Protein AF-A0A522E0V7-F1 (afdb_monomer_lite)

Foldseek 3Di:
DVVLVVCCVVVVDCVLSVVLVVLVVVLVVVLVVLVVVVVVVVVVLVVLVVVLVPPPDDPVVVSVVVNVVVVVVVVVCVVDPPPLQSLLVSLLSVLVSLLVSLLSLLCCLQPVDDPDDNVVSVVVSLVVLVVVLVV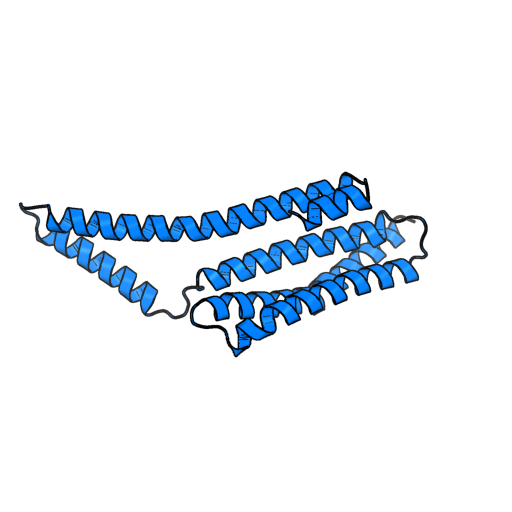LLVVLVCCCPVNDPRSNSSSVSNNVSSVCSSPPVNVVSNVVSVVVVVVVD

Secondary structure (DSSP, 8-state):
-HHHHHHHHHH--HHHHHHHHHHHHHHHHHHHHHHHHHHHHHHHHHHHHHHHHH--SS-HHHHHHHHHHHHHHHHHHHH-TTS--HHHHHHHHHHHHHHHHHHHHHHIIIII--SS-HHHHHHHHHHHHHHHHHHHHHHHHHHHHT--TTHHHHHHHHHHHHHHIIIIIHHHHHHHHHHHHHH--

pLDDT: mean 79.17, std 12.84, range [48.0, 95.19]

Radius of gyration: 23.47 Å; chains: 1; bounding box: 67×31×56 Å

Structure (mmCIF, N/CA/C/O backbone):
data_AF-A0A522E0V7-F1
#
_entry.id   AF-A0A522E0V7-F1
#
loop_
_atom_site.group_PDB
_atom_site.id
_atom_site.type_symbol
_atom_site.label_atom_id
_atom_site.label_alt_id
_atom_site.label_comp_id
_atom_site.label_asym_id
_atom_site.label_entity_id
_atom_site.label_seq_id
_atom_site.pdbx_PDB_ins_code
_atom_site.Cartn_x
_atom_site.Cartn_y
_atom_site.Cartn_z
_atom_site.occupancy
_atom_site.B_iso_or_equiv
_atom_site.auth_seq_id
_atom_site.auth_comp_id
_atom_site.auth_asym_id
_atom_site.auth_atom_id
_atom_site.pdbx_PDB_model_num
ATOM 1 N N . ILE A 1 1 ? 1.898 12.703 4.052 1.00 64.38 1 ILE A N 1
ATOM 2 C CA . ILE A 1 1 ? 2.369 13.863 4.856 1.00 64.38 1 ILE A CA 1
ATOM 3 C C . ILE A 1 1 ? 1.224 14.820 5.190 1.00 64.38 1 ILE A C 1
ATOM 5 O O . ILE A 1 1 ? 0.902 14.927 6.362 1.00 64.38 1 ILE A O 1
ATOM 9 N N . VAL A 1 2 ? 0.553 15.459 4.216 1.00 71.06 2 VAL A N 1
ATOM 10 C CA . VAL A 1 2 ? -0.579 16.376 4.508 1.00 71.06 2 VAL A CA 1
ATOM 11 C C . VAL A 1 2 ? -1.691 15.680 5.303 1.00 71.06 2 VAL A C 1
ATOM 13 O O . VAL A 1 2 ? -2.105 16.183 6.339 1.00 71.06 2 VAL A O 1
ATOM 16 N N . VAL A 1 3 ? -2.102 14.477 4.889 1.00 67.12 3 VAL A N 1
ATOM 17 C CA . VAL A 1 3 ? -3.116 13.676 5.604 1.00 67.12 3 VAL A CA 1
ATOM 18 C C . VAL A 1 3 ? -2.682 13.364 7.039 1.00 67.12 3 VAL A C 1
ATOM 20 O O . VAL A 1 3 ? -3.465 13.507 7.969 1.00 67.12 3 VAL A O 1
ATOM 23 N N . SER A 1 4 ? -1.414 13.008 7.231 1.00 65.12 4 SER A N 1
ATOM 24 C CA . SER A 1 4 ? -0.817 12.706 8.532 1.00 65.12 4 SER A CA 1
ATOM 25 C C . SER A 1 4 ? -0.859 13.921 9.475 1.00 65.12 4 SER A C 1
ATOM 27 O O . SER A 1 4 ? -1.193 13.788 10.648 1.00 65.12 4 SER A O 1
ATOM 29 N N . VAL A 1 5 ? -0.581 15.119 8.947 1.00 71.81 5 VAL A N 1
ATOM 30 C CA . VAL A 1 5 ? -0.659 16.393 9.684 1.00 71.81 5 VAL A CA 1
ATOM 31 C C . VAL A 1 5 ? -2.109 16.761 10.005 1.00 71.81 5 VAL A C 1
ATOM 33 O O . VAL A 1 5 ? -2.404 17.186 11.118 1.00 71.81 5 VAL A O 1
ATOM 36 N N . VAL A 1 6 ? -3.038 16.553 9.068 1.00 76.50 6 VAL A N 1
ATOM 37 C CA . VAL A 1 6 ? -4.472 16.785 9.303 1.00 76.50 6 VAL A CA 1
ATOM 38 C C . VAL A 1 6 ? -5.003 15.850 10.392 1.00 76.50 6 VAL A C 1
ATOM 40 O O . VAL A 1 6 ? -5.717 16.304 11.283 1.00 76.50 6 VAL A O 1
ATOM 43 N N . ILE A 1 7 ? -4.614 14.571 10.378 1.00 72.44 7 ILE A N 1
ATOM 44 C CA . ILE A 1 7 ? -4.966 13.600 11.425 1.00 72.44 7 ILE A CA 1
ATOM 45 C C . ILE A 1 7 ? -4.373 14.026 12.770 1.00 72.44 7 ILE A C 1
ATOM 47 O O . ILE A 1 7 ? -5.092 14.032 13.766 1.00 72.44 7 ILE A O 1
ATOM 51 N N . PHE A 1 8 ? -3.113 14.467 12.798 1.00 75.88 8 PHE A N 1
ATOM 52 C CA . PHE A 1 8 ? -2.474 14.957 14.019 1.00 75.88 8 PHE A CA 1
ATOM 53 C C . PHE A 1 8 ? -3.251 16.114 14.659 1.00 75.88 8 PHE A C 1
ATOM 55 O O . PHE A 1 8 ? -3.544 16.096 15.855 1.00 75.88 8 PHE A O 1
ATOM 62 N N . ILE A 1 9 ? -3.635 17.101 13.844 1.00 77.50 9 ILE A N 1
ATOM 63 C CA . ILE A 1 9 ? -4.400 18.270 14.292 1.00 77.50 9 ILE A CA 1
ATOM 64 C C . ILE A 1 9 ? -5.813 17.862 14.733 1.00 77.50 9 ILE A C 1
ATOM 66 O O . ILE A 1 9 ? -6.333 18.403 15.708 1.00 77.50 9 ILE A O 1
ATOM 70 N N . ARG A 1 10 ? -6.439 16.906 14.034 1.00 71.62 10 ARG A N 1
ATOM 71 C CA . ARG A 1 10 ? -7.833 16.507 14.264 1.00 71.62 10 ARG A CA 1
ATOM 72 C C . ARG A 1 10 ? -8.015 15.588 15.471 1.00 71.62 10 ARG A C 1
ATOM 74 O O . ARG A 1 10 ? -8.991 15.766 16.192 1.00 71.62 10 ARG A O 1
ATOM 81 N N . TYR A 1 11 ? -7.113 14.630 15.676 1.00 65.88 11 TYR A N 1
ATOM 82 C CA . TYR A 1 11 ? -7.251 13.590 16.699 1.00 65.88 11 TYR A CA 1
ATOM 83 C C . TYR A 1 11 ? -6.428 13.867 17.962 1.00 65.88 11 TYR A C 1
ATOM 85 O O . TYR A 1 11 ? -6.768 13.342 19.015 1.00 65.88 11 TYR A O 1
ATOM 93 N N . ARG A 1 12 ? -5.370 14.693 17.891 1.00 67.38 12 ARG A N 1
ATOM 94 C CA . ARG A 1 12 ? -4.456 15.045 19.008 1.00 67.38 12 ARG A CA 1
ATOM 95 C C . ARG A 1 12 ? -3.874 13.853 19.790 1.00 67.38 12 ARG A C 1
ATOM 97 O O . ARG A 1 12 ? -3.217 14.067 20.806 1.00 67.38 12 ARG A O 1
ATOM 104 N N . ASP A 1 13 ? -4.045 12.624 19.307 1.00 72.00 13 ASP A N 1
ATOM 105 C CA . ASP A 1 13 ? -3.461 11.426 19.896 1.00 72.00 13 ASP A CA 1
ATOM 106 C C . ASP A 1 13 ? -2.176 11.036 19.149 1.00 72.00 13 ASP A C 1
ATOM 108 O O . ASP A 1 13 ? -2.154 10.698 17.955 1.00 72.00 13 ASP A O 1
ATOM 112 N N . PHE A 1 14 ? -1.064 11.115 19.878 1.00 75.38 14 PHE A N 1
ATOM 113 C CA . PHE A 1 14 ? 0.271 10.816 19.373 1.00 75.38 14 PHE A CA 1
ATOM 114 C C . PHE A 1 14 ? 0.495 9.322 19.128 1.00 75.38 14 PHE A C 1
ATOM 116 O O . PHE A 1 14 ? 1.335 8.971 18.300 1.00 75.38 14 PHE A O 1
ATOM 123 N N . ARG A 1 15 ? -0.243 8.436 19.807 1.00 77.88 15 ARG A N 1
ATOM 124 C CA . ARG A 1 15 ? -0.020 6.984 19.738 1.00 77.88 15 ARG A CA 1
ATOM 125 C C . ARG A 1 15 ? -0.347 6.414 18.361 1.00 77.88 15 ARG A C 1
ATOM 127 O O . ARG A 1 15 ? 0.256 5.427 17.961 1.00 77.88 15 ARG A O 1
ATOM 134 N N . ILE A 1 16 ? -1.260 7.055 17.635 1.00 78.19 16 ILE A N 1
ATOM 135 C CA . ILE A 1 16 ? -1.728 6.623 16.309 1.00 78.19 16 ILE A CA 1
ATOM 136 C C . ILE A 1 16 ? -1.022 7.418 15.210 1.00 78.19 16 ILE A C 1
ATOM 138 O O . ILE A 1 16 ? -0.570 6.865 14.206 1.00 78.19 16 ILE A O 1
ATOM 142 N N . THR A 1 17 ? -0.866 8.725 15.426 1.00 79.62 17 THR A N 1
ATOM 143 C CA . THR A 1 17 ? -0.317 9.624 14.408 1.00 79.62 17 THR A CA 1
ATOM 144 C C . THR A 1 17 ? 1.174 9.379 14.155 1.00 79.62 17 THR A C 1
ATOM 146 O O . THR A 1 17 ? 1.619 9.435 13.008 1.00 79.62 17 THR A O 1
ATOM 149 N N . VAL A 1 18 ? 1.959 9.078 15.197 1.00 85.44 18 VAL A N 1
ATOM 150 C CA . VAL A 1 18 ? 3.409 8.851 15.056 1.00 85.44 18 VAL A CA 1
ATOM 151 C C . VAL A 1 18 ? 3.712 7.624 14.181 1.00 85.44 18 VAL A C 1
ATOM 153 O O . VAL A 1 18 ? 4.460 7.782 13.211 1.00 85.44 18 VAL A O 1
ATOM 156 N N . PRO A 1 19 ? 3.109 6.438 14.414 1.00 85.44 19 PRO A N 1
ATOM 157 C CA . PRO A 1 19 ? 3.250 5.298 13.506 1.00 85.44 19 PRO A CA 1
ATOM 158 C C . PRO A 1 19 ? 2.866 5.613 12.054 1.00 85.44 19 PRO A C 1
ATOM 160 O O . PRO A 1 19 ? 3.609 5.265 11.137 1.00 85.44 19 PRO A O 1
ATOM 163 N N . MET A 1 20 ? 1.751 6.319 11.824 1.00 85.50 20 MET A N 1
ATOM 164 C CA . MET A 1 20 ? 1.312 6.684 10.467 1.00 85.50 20 MET A CA 1
ATOM 165 C C . MET A 1 20 ? 2.291 7.624 9.753 1.00 85.50 20 MET A C 1
ATOM 167 O O . MET A 1 20 ? 2.532 7.483 8.550 1.00 85.50 20 MET A O 1
ATOM 171 N N . LEU A 1 21 ? 2.862 8.590 10.479 1.00 85.19 21 LEU A N 1
ATOM 172 C CA . LEU A 1 21 ? 3.875 9.504 9.951 1.00 85.19 21 LEU A CA 1
ATOM 173 C C . LEU A 1 21 ? 5.154 8.762 9.560 1.00 85.19 21 LEU A C 1
ATOM 175 O O . LEU A 1 21 ? 5.664 8.981 8.462 1.00 85.19 21 LEU A O 1
ATOM 179 N N . LEU A 1 22 ? 5.639 7.867 10.425 1.00 87.94 22 LEU A N 1
ATOM 180 C CA . LEU A 1 22 ? 6.833 7.065 10.157 1.00 87.94 22 LEU A CA 1
ATOM 181 C C . LEU A 1 22 ? 6.648 6.160 8.939 1.00 87.94 22 LEU A C 1
ATOM 183 O O . LEU A 1 22 ? 7.542 6.086 8.099 1.00 87.94 22 LEU A O 1
ATOM 187 N N . LEU A 1 23 ? 5.478 5.533 8.799 1.00 88.06 23 LEU A N 1
ATOM 188 C CA . LEU A 1 23 ? 5.148 4.736 7.618 1.00 88.06 23 LEU A CA 1
ATOM 189 C C . LEU A 1 23 ? 5.136 5.589 6.352 1.00 88.06 23 LEU A C 1
ATOM 191 O O . LEU A 1 23 ? 5.796 5.229 5.386 1.00 88.06 23 LEU A O 1
ATOM 195 N N . SER A 1 24 ? 4.470 6.748 6.384 1.00 85.19 24 SER A N 1
ATOM 196 C CA . SER A 1 24 ? 4.413 7.658 5.230 1.00 85.19 24 SER A CA 1
ATOM 197 C C . SER A 1 24 ? 5.807 8.135 4.805 1.00 85.19 24 SER A C 1
ATOM 199 O O . SER A 1 24 ? 6.083 8.297 3.620 1.00 85.19 24 SER A O 1
ATOM 201 N N . PHE A 1 25 ? 6.689 8.401 5.770 1.00 88.81 25 PHE A N 1
ATOM 202 C CA . PHE A 1 25 ? 8.059 8.827 5.499 1.00 88.81 25 PHE A CA 1
ATOM 203 C C . PHE A 1 25 ? 8.909 7.679 4.940 1.00 88.81 25 PHE A C 1
ATOM 205 O O . PHE A 1 25 ? 9.597 7.855 3.937 1.00 88.81 25 PHE A O 1
ATOM 212 N N . SER A 1 26 ? 8.808 6.491 5.541 1.00 88.81 26 SER A N 1
ATOM 213 C CA . SER A 1 26 ? 9.486 5.277 5.075 1.00 88.81 26 SER A CA 1
ATOM 214 C C . SER A 1 26 ? 9.054 4.886 3.661 1.00 88.81 26 SER A C 1
ATOM 216 O O . SER A 1 26 ? 9.886 4.567 2.822 1.00 88.81 26 SER A O 1
ATOM 218 N N . GLU A 1 27 ? 7.763 4.987 3.356 1.00 89.25 27 GLU A N 1
ATOM 219 C CA . GLU A 1 27 ? 7.197 4.685 2.042 1.00 89.25 27 GLU A CA 1
ATOM 220 C C . GLU A 1 27 ? 7.793 5.578 0.947 1.00 89.25 27 GLU A C 1
ATOM 222 O O . GLU A 1 27 ? 8.244 5.082 -0.086 1.00 89.25 27 GLU A O 1
ATOM 227 N N . ILE A 1 28 ? 7.897 6.886 1.207 1.00 88.00 28 ILE A N 1
ATOM 228 C CA . ILE A 1 28 ? 8.547 7.833 0.292 1.00 88.00 28 ILE A CA 1
ATOM 229 C C . ILE A 1 28 ? 10.027 7.478 0.108 1.00 88.00 28 ILE A C 1
ATOM 231 O O . ILE A 1 28 ? 10.512 7.453 -1.024 1.00 88.00 28 ILE A O 1
ATOM 235 N N . LEU A 1 29 ? 10.745 7.170 1.194 1.00 88.56 29 LEU A N 1
ATOM 236 C CA . LEU A 1 29 ? 12.153 6.774 1.124 1.00 88.56 29 LEU A CA 1
ATOM 237 C C . LEU A 1 29 ? 12.360 5.473 0.341 1.00 88.56 29 LEU A C 1
ATOM 239 O O . LEU A 1 29 ? 13.310 5.384 -0.432 1.00 88.56 29 LEU A O 1
ATOM 243 N N . LEU A 1 30 ? 11.480 4.486 0.500 1.00 86.81 30 LEU A N 1
ATOM 244 C CA . LEU A 1 30 ? 11.551 3.216 -0.222 1.00 86.81 30 LEU A CA 1
ATOM 245 C C . LEU A 1 30 ? 11.302 3.408 -1.721 1.00 86.81 30 LEU A C 1
ATOM 247 O O . LEU A 1 30 ? 12.054 2.873 -2.535 1.00 86.81 30 LEU A O 1
ATOM 251 N N . ILE A 1 31 ? 10.299 4.208 -2.095 1.00 85.25 31 ILE A N 1
ATOM 252 C CA . ILE A 1 31 ? 9.995 4.502 -3.503 1.00 85.25 31 ILE A CA 1
ATOM 253 C C . ILE A 1 31 ? 11.155 5.269 -4.153 1.00 85.25 31 ILE A C 1
ATOM 255 O O . ILE A 1 31 ? 11.619 4.892 -5.230 1.00 85.25 31 ILE A O 1
ATOM 259 N N . LEU A 1 32 ? 11.660 6.315 -3.491 1.00 82.94 32 LEU A N 1
ATOM 260 C CA . LEU A 1 32 ? 12.783 7.110 -3.995 1.00 82.94 32 LEU A CA 1
ATOM 261 C C . LEU A 1 32 ? 14.087 6.308 -4.039 1.00 82.94 32 LEU A C 1
ATOM 263 O O . LEU A 1 32 ? 14.819 6.394 -5.021 1.00 82.94 32 LEU A O 1
ATOM 267 N N . GLY A 1 33 ? 14.371 5.509 -3.011 1.00 78.94 33 GLY A N 1
ATOM 268 C CA . GLY A 1 33 ? 15.565 4.668 -2.945 1.00 78.94 33 GLY A CA 1
ATOM 269 C C . GLY A 1 33 ? 15.580 3.617 -4.052 1.00 78.94 33 GLY A C 1
ATOM 270 O O . GLY A 1 33 ? 16.598 3.428 -4.721 1.00 78.94 33 GLY A O 1
ATOM 271 N N . PHE A 1 34 ? 14.431 2.991 -4.313 1.00 76.94 34 PHE A N 1
ATOM 272 C CA . PHE A 1 34 ? 14.296 2.044 -5.412 1.00 76.94 34 PHE A CA 1
ATOM 273 C C . PHE A 1 34 ? 14.475 2.726 -6.779 1.00 76.94 34 PHE A C 1
ATOM 275 O O . PHE A 1 34 ? 15.244 2.236 -7.609 1.00 76.94 34 PHE A O 1
ATOM 282 N N . ALA A 1 35 ? 13.856 3.893 -6.990 1.00 73.62 35 ALA A N 1
ATOM 283 C CA . ALA A 1 35 ? 14.019 4.676 -8.217 1.00 73.62 35 ALA A CA 1
ATOM 284 C C . ALA A 1 35 ? 15.480 5.127 -8.439 1.00 73.62 35 ALA A C 1
ATOM 286 O O . ALA A 1 35 ? 15.996 5.039 -9.554 1.00 73.62 35 ALA A O 1
ATOM 287 N N . ALA A 1 36 ? 16.177 5.542 -7.377 1.00 72.44 36 ALA A N 1
ATOM 288 C CA . ALA A 1 36 ? 17.572 5.976 -7.437 1.00 72.44 36 ALA A CA 1
ATOM 289 C C . ALA A 1 36 ? 18.547 4.834 -7.781 1.00 72.44 36 ALA A C 1
ATOM 291 O O . ALA A 1 36 ? 19.516 5.054 -8.510 1.00 72.44 36 ALA A O 1
ATOM 292 N N . SER A 1 37 ? 18.285 3.605 -7.317 1.00 67.44 37 SER A N 1
ATOM 293 C CA . SER A 1 37 ? 19.136 2.440 -7.619 1.00 67.44 37 SER A CA 1
ATOM 294 C C . SER A 1 37 ? 19.259 2.152 -9.127 1.00 67.44 37 SER A C 1
ATOM 296 O O . SER A 1 37 ? 20.332 1.791 -9.611 1.00 67.44 37 SER A O 1
ATOM 298 N N . GLN A 1 38 ? 18.192 2.404 -9.891 1.00 61.47 38 GLN A N 1
ATOM 299 C CA . GLN A 1 38 ? 18.140 2.199 -11.343 1.00 61.47 38 GLN A CA 1
ATOM 300 C C . GLN A 1 38 ? 18.929 3.275 -12.107 1.00 61.47 38 GLN A C 1
ATOM 302 O O . GLN A 1 38 ? 19.627 2.967 -13.074 1.00 61.47 38 GLN A O 1
ATOM 307 N N . MET A 1 39 ? 18.898 4.526 -11.631 1.00 60.19 39 MET A N 1
ATOM 308 C CA . MET A 1 39 ? 19.751 5.601 -12.158 1.00 60.19 39 MET A CA 1
ATOM 309 C C . MET A 1 39 ? 21.238 5.308 -11.930 1.00 60.19 39 MET A C 1
ATOM 311 O O . MET A 1 39 ? 22.048 5.555 -12.823 1.00 60.19 39 MET A O 1
ATOM 315 N N . LEU A 1 40 ? 21.602 4.743 -10.773 1.00 57.03 40 LEU A N 1
ATOM 316 C CA . LEU A 1 40 ? 22.988 4.373 -10.478 1.00 57.03 40 LEU A CA 1
ATOM 317 C C . LEU A 1 40 ? 23.482 3.252 -11.410 1.00 57.03 40 LEU A C 1
ATOM 319 O O . LEU A 1 40 ? 24.578 3.347 -11.956 1.00 57.03 40 LEU A O 1
ATOM 323 N N . ALA A 1 41 ? 22.654 2.229 -11.648 1.00 57.47 41 ALA A N 1
ATOM 324 C CA . ALA A 1 41 ? 22.957 1.151 -12.590 1.00 57.47 41 ALA A CA 1
ATOM 325 C C . ALA A 1 41 ? 23.130 1.672 -14.030 1.00 57.47 41 ALA A C 1
ATOM 327 O O . ALA A 1 41 ? 24.088 1.300 -14.707 1.00 57.47 41 ALA A O 1
ATOM 328 N N . GLY A 1 42 ? 22.266 2.592 -14.474 1.00 61.12 42 GLY A N 1
ATOM 329 C CA . GLY A 1 42 ? 22.397 3.255 -15.776 1.00 61.12 42 GLY A CA 1
ATOM 330 C C . GLY A 1 42 ? 23.690 4.068 -15.910 1.00 61.12 42 GLY A C 1
ATOM 331 O O . GLY A 1 42 ? 24.368 3.988 -16.932 1.00 61.12 42 GLY A O 1
ATOM 332 N N . LEU A 1 43 ? 24.086 4.794 -14.861 1.00 59.88 43 LEU A N 1
ATOM 333 C CA . LEU A 1 43 ? 25.316 5.591 -14.846 1.00 59.88 43 LEU A CA 1
ATOM 334 C C . LEU A 1 43 ? 26.583 4.719 -14.826 1.00 59.88 43 LEU A C 1
ATOM 336 O O . LEU A 1 43 ? 27.569 5.062 -15.474 1.00 59.88 43 LEU A O 1
ATOM 340 N N . ILE A 1 44 ? 26.540 3.564 -14.153 1.00 63.53 44 ILE A N 1
ATOM 341 C CA . ILE A 1 44 ? 27.614 2.557 -14.181 1.00 63.53 44 ILE A CA 1
ATOM 342 C C . ILE A 1 44 ? 27.758 1.955 -15.584 1.00 63.53 44 ILE A C 1
ATOM 344 O O . ILE A 1 44 ? 28.881 1.791 -16.054 1.00 63.53 44 ILE A O 1
ATOM 348 N N . ILE A 1 45 ? 26.652 1.674 -16.283 1.00 63.88 45 ILE A N 1
ATOM 349 C CA . ILE A 1 45 ? 26.676 1.169 -17.666 1.00 63.88 45 ILE A CA 1
ATOM 350 C C . ILE A 1 45 ? 27.274 2.219 -18.612 1.00 63.88 45 ILE A C 1
ATOM 352 O O . ILE A 1 45 ? 28.177 1.905 -19.384 1.00 63.88 45 ILE A O 1
ATOM 356 N N . VAL A 1 46 ? 26.837 3.478 -18.521 1.00 65.19 46 VAL A N 1
ATOM 357 C CA . VAL A 1 46 ? 27.371 4.574 -19.351 1.00 65.19 46 VAL A CA 1
ATOM 358 C C . VAL A 1 46 ? 28.849 4.837 -19.040 1.00 65.19 46 VAL A C 1
ATOM 360 O O . VAL A 1 46 ? 29.654 4.985 -19.960 1.00 65.19 46 VAL A O 1
ATOM 363 N N . GLY A 1 47 ? 29.229 4.834 -17.760 1.00 63.34 47 GLY A N 1
ATOM 364 C CA . GLY A 1 47 ? 30.617 4.974 -17.321 1.00 63.34 47 GLY A CA 1
ATOM 365 C C . GLY A 1 47 ? 31.506 3.827 -17.808 1.00 63.34 47 GLY A C 1
ATOM 366 O O . GLY A 1 47 ? 32.604 4.074 -18.298 1.00 63.34 47 GLY A O 1
ATOM 367 N N . ALA A 1 48 ? 31.022 2.583 -17.761 1.00 59.94 48 ALA A N 1
ATOM 368 C CA . ALA A 1 48 ? 31.739 1.414 -18.270 1.00 59.94 48 ALA A CA 1
ATOM 369 C C . ALA A 1 48 ? 31.914 1.453 -19.797 1.00 59.94 48 ALA A C 1
ATOM 371 O O . ALA A 1 48 ? 32.992 1.128 -20.295 1.00 59.94 48 ALA A O 1
ATOM 372 N N . VAL A 1 49 ? 30.901 1.916 -20.540 1.00 65.00 49 VAL A N 1
ATOM 373 C CA . VAL A 1 49 ? 30.990 2.130 -21.995 1.00 65.00 49 VAL A CA 1
ATOM 374 C C . VAL A 1 49 ? 32.012 3.220 -22.324 1.00 65.00 49 VAL A C 1
ATOM 376 O O . VAL A 1 49 ? 32.842 3.033 -23.210 1.00 65.00 49 VAL A O 1
ATOM 379 N N . PHE A 1 50 ? 32.022 4.328 -21.578 1.00 61.31 50 PHE A N 1
ATOM 380 C CA . PHE A 1 50 ? 32.998 5.405 -21.764 1.00 61.31 50 PHE A CA 1
ATOM 381 C C . PHE A 1 50 ? 34.437 4.939 -21.482 1.00 61.31 50 PHE A C 1
ATOM 383 O O . PHE A 1 50 ? 35.345 5.216 -22.265 1.00 61.31 50 PHE A O 1
ATOM 390 N N . VAL A 1 51 ? 34.640 4.157 -20.415 1.00 63.94 51 VAL A N 1
ATOM 391 C CA . VAL A 1 51 ? 35.939 3.547 -20.074 1.00 63.94 51 VAL A CA 1
ATOM 392 C C . VAL A 1 51 ? 36.383 2.532 -21.137 1.00 63.94 51 VAL A C 1
ATOM 394 O O . VAL A 1 51 ? 37.559 2.508 -21.504 1.00 63.94 51 VAL A O 1
ATOM 397 N N . GLY A 1 52 ? 35.454 1.739 -21.682 1.00 59.84 52 GLY A N 1
ATOM 398 C CA . GLY A 1 52 ? 35.720 0.791 -22.768 1.00 59.84 52 GLY A CA 1
ATOM 399 C C . GLY A 1 52 ? 36.144 1.464 -24.077 1.00 59.84 52 GLY A C 1
ATOM 400 O O . GLY A 1 52 ? 37.033 0.962 -24.760 1.00 59.84 52 GLY A O 1
ATOM 401 N N . VAL A 1 53 ? 35.570 2.629 -24.396 1.00 63.31 53 VAL A N 1
ATOM 402 C CA . VAL A 1 53 ? 35.931 3.431 -25.580 1.00 63.31 53 VAL A CA 1
ATOM 403 C C . VAL A 1 53 ? 37.261 4.173 -25.386 1.00 63.31 53 VAL A C 1
ATOM 405 O O . VAL A 1 53 ? 38.002 4.372 -26.349 1.00 63.31 53 VAL A O 1
ATOM 408 N N . TYR A 1 54 ? 37.587 4.576 -24.153 1.00 61.81 54 TYR A N 1
ATOM 409 C CA . TYR A 1 54 ? 38.789 5.363 -23.856 1.00 61.81 54 TYR A CA 1
ATOM 410 C C . TYR A 1 54 ? 40.068 4.521 -23.705 1.00 61.81 54 TYR A C 1
ATOM 412 O O . TYR A 1 54 ? 41.177 5.035 -23.876 1.00 61.81 54 TYR A O 1
ATOM 420 N N . SER A 1 55 ? 39.952 3.224 -23.407 1.00 58.59 55 SER A N 1
ATOM 421 C CA . SER A 1 55 ? 41.116 2.341 -23.287 1.00 58.59 55 SER A CA 1
ATOM 422 C C . SER A 1 55 ? 41.737 2.042 -24.658 1.00 58.59 55 SER A C 1
ATOM 424 O O . SER A 1 55 ? 41.291 1.170 -25.401 1.00 58.59 55 SER A O 1
ATOM 426 N N . LYS A 1 56 ? 42.796 2.781 -25.005 1.00 61.09 56 LYS A N 1
ATOM 427 C CA . LYS A 1 56 ? 43.510 2.679 -26.289 1.00 61.09 56 LYS A CA 1
ATOM 428 C C . LYS A 1 56 ? 44.630 1.625 -26.340 1.00 61.09 56 LYS A C 1
ATOM 430 O O . LYS A 1 56 ? 45.377 1.628 -27.314 1.00 61.09 56 LYS A O 1
ATOM 435 N N . ASN A 1 57 ? 44.794 0.737 -25.351 1.00 55.66 57 ASN A N 1
ATOM 436 C CA . ASN A 1 57 ? 45.801 -0.328 -25.457 1.00 55.66 57 ASN A CA 1
ATOM 437 C C . ASN A 1 57 ? 45.437 -1.626 -24.707 1.00 55.66 57 ASN A C 1
ATOM 439 O O . ASN A 1 57 ? 44.822 -1.609 -23.648 1.00 55.66 57 ASN A O 1
ATOM 443 N N . ILE A 1 58 ? 45.824 -2.736 -25.338 1.00 55.16 58 ILE A N 1
ATOM 444 C CA . ILE A 1 58 ? 45.482 -4.159 -25.149 1.00 55.16 58 ILE A CA 1
ATOM 445 C C . ILE A 1 58 ? 45.450 -4.601 -23.672 1.00 55.16 58 ILE A C 1
ATOM 447 O O . ILE A 1 58 ? 46.378 -4.340 -22.923 1.00 55.16 58 ILE A O 1
ATOM 451 N N . HIS A 1 59 ? 44.423 -5.307 -23.192 1.00 53.75 59 HIS A N 1
ATOM 452 C CA . HIS A 1 59 ? 43.702 -6.393 -23.861 1.00 53.75 59 HIS A CA 1
ATOM 453 C C . HIS A 1 59 ? 42.334 -5.978 -24.413 1.00 53.75 59 HIS A C 1
ATOM 455 O O . HIS A 1 59 ? 41.326 -6.036 -23.713 1.00 53.75 59 HIS A O 1
ATOM 461 N N . GLY A 1 60 ? 42.285 -5.634 -25.706 1.00 58.94 60 GLY A N 1
ATOM 462 C CA . GLY A 1 60 ? 41.049 -5.252 -26.399 1.00 58.94 60 GLY A CA 1
ATOM 463 C C . GLY A 1 60 ? 39.946 -6.306 -26.276 1.00 58.94 60 GLY A C 1
ATOM 464 O O . GLY A 1 60 ? 38.782 -5.958 -26.148 1.00 58.94 60 GLY A O 1
ATOM 465 N N . ILE A 1 61 ? 40.307 -7.589 -26.182 1.00 59.72 61 ILE A N 1
ATOM 466 C CA . ILE A 1 61 ? 39.358 -8.673 -25.900 1.00 59.72 61 ILE A CA 1
ATOM 467 C C . ILE A 1 61 ? 38.654 -8.501 -24.553 1.00 59.72 61 ILE A C 1
ATOM 469 O O . ILE A 1 61 ? 37.460 -8.733 -24.488 1.00 59.72 61 ILE A O 1
ATOM 473 N N . VAL A 1 62 ? 39.331 -8.058 -23.492 1.00 65.94 62 VAL A N 1
ATOM 474 C CA . VAL A 1 62 ? 38.717 -7.941 -22.157 1.00 65.94 62 VAL A CA 1
ATOM 475 C C . VAL A 1 62 ? 37.706 -6.790 -22.114 1.00 65.94 62 VAL A C 1
ATOM 477 O O . VAL A 1 62 ? 36.635 -6.949 -21.535 1.00 65.94 62 VAL A O 1
ATOM 480 N N . GLY A 1 63 ? 38.003 -5.669 -22.782 1.00 65.75 63 GLY A N 1
ATOM 481 C CA . GLY A 1 63 ? 37.068 -4.545 -22.927 1.00 65.75 63 GLY A CA 1
ATOM 482 C C . GLY A 1 63 ? 35.861 -4.879 -23.811 1.00 65.75 63 GLY A C 1
ATOM 483 O O . GLY A 1 63 ? 34.729 -4.567 -23.459 1.00 65.75 63 GLY A O 1
ATOM 484 N N . TRP A 1 64 ? 36.070 -5.585 -24.926 1.00 66.94 64 TRP A N 1
ATOM 485 C CA . TRP A 1 64 ? 34.959 -6.061 -25.756 1.00 66.94 64 TRP A CA 1
ATOM 486 C C . TRP A 1 64 ? 34.133 -7.139 -25.048 1.00 66.94 64 TRP A C 1
ATOM 488 O O . TRP A 1 64 ? 32.910 -7.112 -25.128 1.00 66.94 64 TRP A O 1
ATOM 498 N N . VAL A 1 65 ? 34.770 -8.045 -24.300 1.00 70.62 65 VAL A N 1
ATOM 499 C CA . VAL A 1 65 ? 34.086 -9.076 -23.509 1.00 70.62 65 VAL A CA 1
ATOM 500 C C . VAL A 1 65 ? 33.242 -8.441 -22.412 1.00 70.62 65 VAL A C 1
ATOM 502 O O . VAL A 1 65 ? 32.103 -8.858 -22.258 1.00 70.62 65 VAL A O 1
ATOM 505 N N . SER A 1 66 ? 33.723 -7.422 -21.692 1.00 64.44 66 SER A N 1
ATOM 506 C CA . SER A 1 66 ? 32.916 -6.760 -20.656 1.00 64.44 66 SER A CA 1
ATOM 507 C C . SER A 1 66 ? 31.708 -6.021 -21.241 1.00 64.44 66 SER A C 1
ATOM 509 O O . SER A 1 66 ? 30.609 -6.148 -20.703 1.00 64.44 66 SER A O 1
ATOM 511 N N . VAL A 1 67 ? 31.873 -5.333 -22.378 1.00 68.75 67 VAL A N 1
ATOM 512 C CA . VAL A 1 67 ? 30.774 -4.663 -23.098 1.00 68.75 67 VAL A CA 1
ATOM 513 C C . VAL A 1 67 ? 29.764 -5.677 -23.641 1.00 68.75 67 VAL A C 1
ATOM 515 O O . VAL A 1 67 ? 28.563 -5.465 -23.506 1.00 68.75 67 VAL A O 1
ATOM 518 N N . VAL A 1 68 ? 30.220 -6.805 -24.193 1.00 71.31 68 VAL A N 1
ATOM 519 C CA . VAL A 1 68 ? 29.348 -7.884 -24.689 1.00 71.31 68 VAL A CA 1
ATOM 520 C C . VAL A 1 68 ? 28.629 -8.592 -23.541 1.00 71.31 68 VAL A C 1
ATOM 522 O O . VAL A 1 68 ? 27.433 -8.845 -23.649 1.00 71.31 68 VAL A O 1
ATOM 525 N N . LEU A 1 69 ? 29.305 -8.866 -22.420 1.00 68.31 69 LEU A N 1
ATOM 526 C CA . LEU A 1 69 ? 28.683 -9.469 -21.239 1.00 68.31 69 LEU A CA 1
ATOM 527 C C . LEU A 1 69 ? 27.616 -8.535 -20.647 1.00 68.31 69 LEU A C 1
ATOM 529 O O . LEU A 1 69 ? 26.521 -8.985 -20.325 1.00 68.31 69 LEU A O 1
ATOM 533 N N . MET A 1 70 ? 27.895 -7.227 -20.562 1.00 67.25 70 MET A N 1
ATOM 534 C CA . MET A 1 70 ? 26.918 -6.219 -20.132 1.00 67.25 70 MET A CA 1
ATOM 535 C C . MET A 1 70 ? 25.762 -6.067 -21.123 1.00 67.25 70 MET A C 1
ATOM 537 O O . MET A 1 70 ? 24.620 -5.956 -20.689 1.00 67.25 70 MET A O 1
ATOM 541 N N . ALA A 1 71 ? 26.022 -6.107 -22.432 1.00 68.31 71 ALA A N 1
ATOM 542 C CA . ALA A 1 71 ? 24.985 -6.072 -23.460 1.00 68.31 71 ALA A CA 1
ATOM 543 C C . ALA A 1 71 ? 24.104 -7.332 -23.437 1.00 68.31 71 ALA A C 1
ATOM 545 O O . ALA A 1 71 ? 22.903 -7.231 -23.664 1.00 68.31 71 ALA A O 1
ATOM 546 N N . LEU A 1 72 ? 24.663 -8.502 -23.106 1.00 68.88 72 LEU A N 1
ATOM 547 C CA . LEU A 1 72 ? 23.909 -9.742 -22.899 1.00 68.88 72 LEU A CA 1
ATOM 548 C C . LEU A 1 72 ? 23.079 -9.704 -21.614 1.00 68.88 72 LEU A C 1
ATOM 550 O O . LEU A 1 72 ? 21.932 -10.137 -21.635 1.00 68.88 72 LEU A O 1
ATOM 554 N N . ILE A 1 73 ? 23.609 -9.153 -20.516 1.00 65.69 73 ILE A N 1
ATOM 555 C CA . ILE A 1 73 ? 22.847 -8.957 -19.273 1.00 65.69 73 ILE A CA 1
ATOM 556 C C . ILE A 1 73 ? 21.718 -7.947 -19.505 1.00 65.69 73 ILE A C 1
ATOM 558 O O . ILE A 1 73 ? 20.578 -8.229 -19.157 1.00 65.69 73 ILE A O 1
ATOM 562 N N . ALA A 1 74 ? 21.993 -6.812 -20.154 1.00 62.19 74 ALA A N 1
ATOM 563 C CA . ALA A 1 74 ? 20.975 -5.831 -20.526 1.00 62.19 74 ALA A CA 1
ATOM 564 C C . ALA A 1 74 ? 19.946 -6.430 -21.496 1.00 62.19 74 ALA A C 1
ATOM 566 O O . ALA A 1 74 ? 18.750 -6.255 -21.302 1.00 62.19 74 ALA A O 1
ATOM 567 N N . GLY A 1 75 ? 20.391 -7.200 -22.491 1.00 64.81 75 GLY A N 1
ATOM 568 C CA . GLY A 1 75 ? 19.528 -7.921 -23.422 1.00 64.81 75 GLY A CA 1
ATOM 569 C C . GLY A 1 75 ? 18.644 -8.957 -22.727 1.00 64.81 75 GLY A C 1
ATOM 570 O O . GLY A 1 75 ? 17.464 -9.037 -23.034 1.00 64.81 75 GLY A O 1
ATOM 571 N N . PHE A 1 76 ? 19.166 -9.696 -21.747 1.00 62.59 76 PHE A N 1
ATOM 572 C CA . PHE A 1 76 ? 18.405 -10.657 -20.943 1.00 62.59 76 PHE A CA 1
ATOM 573 C C . PHE A 1 76 ? 17.403 -9.972 -20.002 1.00 62.59 76 PHE A C 1
ATOM 575 O O . PHE A 1 76 ? 16.277 -10.441 -19.849 1.00 62.59 76 PHE A O 1
ATOM 582 N N . VAL A 1 77 ? 17.791 -8.841 -19.405 1.00 58.84 77 VAL A N 1
ATOM 583 C CA . VAL A 1 77 ? 16.919 -7.999 -18.571 1.00 58.84 77 VAL A CA 1
ATOM 584 C C . VAL A 1 77 ? 15.790 -7.393 -19.410 1.00 58.84 77 VAL A C 1
ATOM 586 O O . VAL A 1 77 ? 14.651 -7.390 -18.969 1.00 58.84 77 VAL A O 1
ATOM 589 N N . VAL A 1 78 ? 16.070 -6.945 -20.636 1.00 55.12 78 VAL A N 1
ATOM 590 C CA . VAL A 1 78 ? 15.068 -6.370 -21.551 1.00 55.12 78 VAL A CA 1
ATOM 591 C C . VAL A 1 78 ? 14.184 -7.446 -22.199 1.00 55.12 78 VAL A C 1
ATOM 593 O O . VAL A 1 78 ? 13.002 -7.208 -22.430 1.00 55.12 78 VAL A O 1
ATOM 596 N N . ALA A 1 79 ? 14.725 -8.633 -22.491 1.00 54.47 79 ALA A N 1
ATOM 597 C CA . ALA A 1 79 ? 13.992 -9.720 -23.145 1.00 54.47 79 ALA A CA 1
ATOM 598 C C . ALA A 1 79 ? 13.061 -10.493 -22.198 1.00 54.47 79 ALA A C 1
ATOM 600 O O . ALA A 1 79 ? 12.142 -11.162 -22.672 1.00 54.47 79 ALA A O 1
ATOM 601 N N . ASN A 1 80 ? 13.269 -10.408 -20.879 1.00 49.41 80 ASN A N 1
ATOM 602 C CA . ASN A 1 80 ? 12.354 -10.986 -19.901 1.00 49.41 80 ASN A CA 1
ATOM 603 C C . ASN A 1 80 ? 11.279 -9.962 -19.496 1.00 49.41 80 ASN A C 1
ATOM 605 O O . ASN A 1 80 ? 11.573 -9.046 -18.733 1.00 49.41 80 ASN A O 1
ATOM 609 N N . PRO A 1 81 ? 9.998 -10.155 -19.867 1.00 51.56 81 PRO A N 1
ATOM 610 C CA . PRO A 1 81 ? 8.897 -9.281 -19.438 1.00 51.56 81 PRO A CA 1
ATOM 611 C C . PRO A 1 81 ? 8.603 -9.347 -17.924 1.00 51.56 81 PRO A C 1
ATOM 613 O O . PRO A 1 81 ? 7.691 -8.686 -17.437 1.00 51.56 81 PRO A O 1
ATOM 616 N N . TRP A 1 82 ? 9.363 -10.155 -17.175 1.00 48.00 82 TRP A N 1
ATOM 617 C CA . TRP A 1 82 ? 9.272 -10.321 -15.723 1.00 48.00 82 TRP A CA 1
ATOM 618 C C . TRP A 1 82 ? 10.162 -9.346 -14.944 1.00 48.00 82 TRP A C 1
ATOM 620 O O . TRP A 1 82 ? 10.307 -9.487 -13.729 1.00 48.00 82 TRP A O 1
ATOM 630 N N . THR A 1 83 ? 10.760 -8.344 -15.593 1.00 54.03 83 THR A N 1
ATOM 631 C CA . THR A 1 83 ? 11.240 -7.179 -14.851 1.00 54.03 83 THR A CA 1
ATOM 632 C C . THR A 1 83 ? 10.012 -6.454 -14.335 1.00 54.03 83 THR A C 1
ATOM 634 O O . THR A 1 83 ? 9.317 -5.781 -15.091 1.00 54.03 83 THR A O 1
ATOM 637 N N . LEU A 1 84 ? 9.707 -6.637 -13.053 1.00 55.34 84 LEU A N 1
ATOM 638 C CA . LEU A 1 84 ? 8.782 -5.772 -12.339 1.00 55.34 84 LEU A CA 1
ATOM 639 C C . LEU A 1 84 ? 9.150 -4.319 -12.671 1.00 55.34 84 LEU A C 1
ATOM 641 O O . LEU A 1 84 ? 10.193 -3.819 -12.245 1.00 55.34 84 LEU A O 1
ATOM 645 N N . ASP A 1 85 ? 8.314 -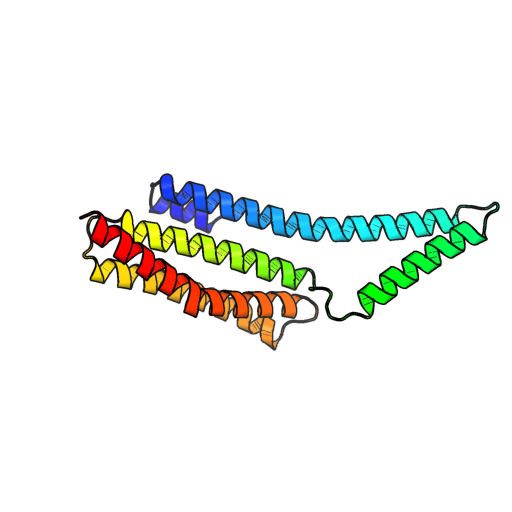3.693 -13.498 1.00 76.25 85 ASP A N 1
ATOM 646 C CA . ASP A 1 85 ? 8.495 -2.328 -13.970 1.00 76.25 85 ASP A CA 1
ATOM 647 C C . ASP A 1 85 ? 8.661 -1.431 -12.733 1.00 76.25 85 ASP A C 1
ATOM 649 O O . ASP A 1 85 ? 7.946 -1.616 -11.745 1.00 76.25 85 ASP A O 1
ATOM 653 N N . ILE A 1 86 ? 9.601 -0.482 -12.728 1.00 79.06 86 ILE A N 1
ATOM 654 C CA . ILE A 1 86 ? 9.871 0.361 -11.540 1.00 79.06 86 ILE A CA 1
ATOM 655 C C . ILE A 1 86 ? 8.572 0.947 -10.955 1.00 79.06 86 ILE A C 1
ATOM 657 O O . ILE A 1 86 ? 8.386 0.896 -9.732 1.00 79.06 86 ILE A O 1
ATOM 661 N N . PRO A 1 87 ? 7.621 1.428 -11.783 1.00 84.12 87 PRO A N 1
ATOM 662 C CA . PRO A 1 87 ? 6.347 1.899 -11.262 1.00 84.12 87 PRO A CA 1
ATOM 663 C C . PRO A 1 87 ? 5.503 0.772 -10.652 1.00 84.12 87 PRO A C 1
ATOM 665 O O . PRO A 1 87 ? 4.844 0.989 -9.646 1.00 84.12 87 PRO A O 1
ATOM 668 N N . ALA A 1 88 ? 5.542 -0.453 -11.172 1.00 86.25 88 ALA A N 1
ATOM 669 C CA . ALA A 1 88 ? 4.843 -1.586 -10.566 1.00 86.25 88 ALA A CA 1
ATOM 670 C C . ALA A 1 88 ? 5.331 -1.865 -9.129 1.00 86.25 88 ALA A C 1
ATOM 672 O O . ALA A 1 88 ? 4.502 -2.097 -8.245 1.00 86.25 88 ALA A O 1
ATOM 673 N N . ILE A 1 89 ? 6.643 -1.761 -8.873 1.00 87.19 89 ILE A N 1
ATOM 674 C CA . ILE A 1 89 ? 7.242 -1.910 -7.530 1.00 87.19 89 ILE A CA 1
ATOM 675 C C . ILE A 1 89 ? 6.830 -0.765 -6.611 1.00 87.19 89 ILE A C 1
ATOM 677 O O . ILE A 1 89 ? 6.450 -1.009 -5.467 1.00 87.19 89 ILE A O 1
ATOM 681 N N . ALA A 1 90 ? 6.832 0.471 -7.112 1.00 88.69 90 ALA A N 1
ATOM 682 C CA . ALA A 1 90 ? 6.310 1.604 -6.354 1.00 88.69 90 ALA A CA 1
ATOM 683 C C . ALA A 1 90 ? 4.835 1.391 -5.960 1.00 88.69 90 ALA A C 1
ATOM 685 O O . ALA A 1 90 ? 4.443 1.731 -4.846 1.00 88.69 90 ALA A O 1
ATOM 686 N N . GLY A 1 91 ? 4.036 0.762 -6.830 1.00 90.75 91 GLY A N 1
ATOM 687 C CA . GLY A 1 91 ? 2.643 0.409 -6.547 1.00 90.75 91 GLY A CA 1
ATOM 688 C C . GLY A 1 91 ? 2.512 -0.674 -5.476 1.00 90.75 91 GLY A C 1
ATOM 689 O O . GLY A 1 91 ? 1.664 -0.575 -4.594 1.00 90.75 91 GLY A O 1
ATOM 690 N N . LEU A 1 92 ? 3.402 -1.671 -5.472 1.00 91.00 92 LEU A N 1
ATOM 691 C CA . LEU A 1 92 ? 3.460 -2.674 -4.403 1.00 91.00 92 LEU A CA 1
ATOM 692 C C . LEU A 1 92 ? 3.829 -2.047 -3.054 1.00 91.00 92 LEU A C 1
ATOM 694 O O . LEU A 1 92 ? 3.188 -2.343 -2.048 1.00 91.00 92 LEU A O 1
ATOM 698 N N .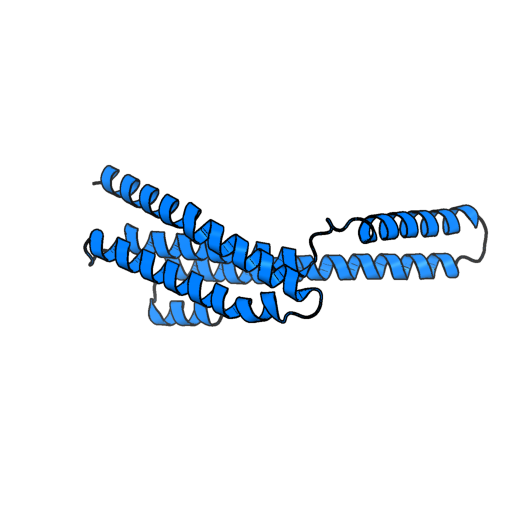 ILE A 1 93 ? 4.820 -1.153 -3.029 1.00 91.50 93 ILE A N 1
ATOM 699 C CA . ILE A 1 93 ? 5.200 -0.419 -1.815 1.00 91.50 93 ILE A CA 1
ATOM 700 C C . ILE A 1 93 ? 4.012 0.418 -1.314 1.00 91.50 93 ILE A C 1
ATOM 702 O O . ILE A 1 93 ? 3.694 0.353 -0.127 1.00 91.50 93 ILE A O 1
ATOM 706 N N . ALA A 1 94 ? 3.296 1.093 -2.222 1.00 91.44 94 ALA A N 1
ATOM 707 C CA . ALA A 1 94 ? 2.081 1.846 -1.903 1.00 91.44 94 ALA A CA 1
ATOM 708 C C . ALA A 1 94 ? 0.971 0.967 -1.287 1.00 91.44 94 ALA A C 1
ATOM 710 O O . ALA A 1 94 ? 0.281 1.341 -0.332 1.00 91.44 94 ALA A O 1
ATOM 711 N N . VAL A 1 95 ? 0.789 -0.248 -1.805 1.00 93.31 95 VAL A N 1
ATOM 712 C CA . VAL A 1 95 ? -0.165 -1.223 -1.251 1.00 93.31 95 VAL A CA 1
ATOM 713 C C . VAL A 1 95 ? 0.244 -1.657 0.153 1.00 93.31 95 VAL A C 1
ATOM 715 O O . VAL A 1 95 ? -0.611 -1.774 1.035 1.00 93.31 95 VAL A O 1
ATOM 718 N N . LEU A 1 96 ? 1.534 -1.903 0.382 1.00 92.62 96 LEU A N 1
ATOM 719 C CA . LEU A 1 96 ? 2.036 -2.300 1.695 1.00 92.62 96 LEU A CA 1
ATOM 720 C C . LEU A 1 96 ? 1.819 -1.184 2.722 1.00 92.62 96 LEU A C 1
ATOM 722 O O . LEU A 1 96 ? 1.261 -1.447 3.790 1.00 92.62 96 LEU A O 1
ATOM 726 N N . GLY A 1 97 ? 2.162 0.059 2.377 1.00 90.75 97 GLY A N 1
ATOM 727 C CA . GLY A 1 97 ? 1.952 1.217 3.245 1.00 90.75 97 GLY A CA 1
ATOM 728 C C . GLY A 1 97 ? 0.477 1.433 3.582 1.00 90.75 97 GLY A C 1
ATOM 729 O O . GLY A 1 97 ? 0.108 1.513 4.757 1.00 90.75 97 GLY A O 1
ATOM 730 N N . THR A 1 98 ? -0.404 1.423 2.575 1.00 91.06 98 THR A N 1
ATOM 731 C CA . THR A 1 98 ? -1.856 1.564 2.794 1.00 91.06 98 THR A CA 1
ATOM 732 C C . THR A 1 98 ? -2.456 0.414 3.605 1.00 91.06 98 THR A C 1
ATOM 734 O O . THR A 1 98 ? -3.362 0.641 4.408 1.00 91.06 98 THR A O 1
ATOM 737 N N . SER A 1 99 ? -1.952 -0.812 3.454 1.00 91.69 99 SER A N 1
ATOM 738 C CA . SER A 1 99 ? -2.423 -1.972 4.220 1.00 91.69 99 SER A CA 1
ATOM 739 C C . SER A 1 99 ? -2.097 -1.844 5.705 1.00 91.69 99 SER A C 1
ATOM 741 O O . SER A 1 99 ? -2.996 -1.991 6.535 1.00 91.69 99 SER A O 1
ATOM 743 N N . VAL A 1 100 ? -0.852 -1.494 6.043 1.00 91.75 100 VAL A N 1
ATOM 744 C CA . VAL A 1 100 ? -0.450 -1.276 7.440 1.00 91.75 100 VAL A CA 1
ATOM 745 C C . VAL A 1 100 ? -1.171 -0.061 8.028 1.00 91.75 100 VAL A C 1
ATOM 747 O O . VAL A 1 100 ? -1.674 -0.133 9.147 1.00 91.75 100 VAL A O 1
ATOM 750 N N . ASN A 1 101 ? -1.312 1.027 7.263 1.00 89.62 101 ASN A N 1
ATOM 751 C CA . ASN A 1 101 ? -2.047 2.214 7.705 1.00 89.62 101 ASN A CA 1
ATOM 752 C C . ASN A 1 101 ? -3.490 1.875 8.106 1.00 89.62 101 ASN A C 1
ATOM 754 O O . ASN A 1 101 ? -3.963 2.285 9.164 1.00 89.62 101 ASN A O 1
ATOM 758 N N . GLN A 1 102 ? -4.186 1.077 7.297 1.00 91.12 102 GLN A N 1
ATOM 759 C CA . GLN A 1 102 ? -5.552 0.681 7.619 1.00 91.12 102 GLN A CA 1
ATOM 760 C C . GLN A 1 102 ? -5.628 -0.282 8.808 1.00 91.12 102 GLN A C 1
ATOM 762 O O . GLN A 1 102 ? -6.562 -0.177 9.594 1.00 91.12 102 GLN A O 1
ATOM 767 N N . MET A 1 103 ? -4.640 -1.158 9.011 1.00 92.25 103 MET A N 1
ATOM 768 C CA . MET A 1 103 ? -4.570 -1.984 10.226 1.00 92.25 103 MET A CA 1
ATOM 769 C C . MET A 1 103 ? -4.414 -1.137 11.492 1.00 92.25 103 MET A C 1
ATOM 771 O O . MET A 1 103 ? -5.059 -1.430 12.499 1.00 92.25 103 M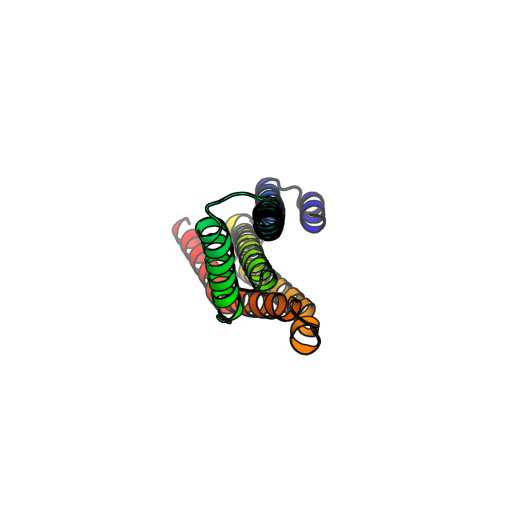ET A O 1
ATOM 775 N N . ILE A 1 104 ? -3.622 -0.061 11.441 1.00 90.00 104 ILE A N 1
ATOM 776 C CA . ILE A 1 104 ? -3.490 0.879 12.563 1.00 90.00 104 ILE A CA 1
ATOM 777 C C . ILE A 1 104 ? -4.845 1.528 12.870 1.00 90.00 104 ILE A C 1
ATOM 779 O O . ILE A 1 104 ? -5.251 1.549 14.029 1.00 90.00 104 ILE A O 1
ATOM 783 N N . ILE A 1 105 ? -5.580 1.979 11.847 1.00 88.50 105 ILE A N 1
ATOM 784 C CA . ILE A 1 105 ? -6.919 2.575 12.014 1.00 88.50 105 ILE A CA 1
ATOM 785 C C . ILE A 1 105 ? -7.916 1.567 12.604 1.00 88.50 105 ILE A C 1
ATOM 787 O O . ILE A 1 105 ? -8.666 1.900 13.516 1.00 88.50 105 ILE A O 1
ATOM 791 N N . ILE A 1 106 ? -7.930 0.326 12.106 1.00 91.06 106 ILE A N 1
ATOM 792 C CA . ILE A 1 106 ? -8.811 -0.732 12.625 1.00 91.06 106 ILE A CA 1
ATOM 793 C C . ILE A 1 106 ? -8.492 -1.005 14.104 1.00 91.06 106 ILE A C 1
ATOM 795 O O . ILE A 1 106 ? -9.403 -1.147 14.921 1.00 91.06 106 ILE A O 1
ATOM 799 N N . THR A 1 107 ? -7.205 -1.044 14.456 1.00 90.69 107 THR A N 1
ATOM 800 C CA . THR A 1 107 ? -6.742 -1.253 15.835 1.00 90.69 107 THR A CA 1
ATOM 801 C C . THR A 1 107 ? -7.199 -0.129 16.750 1.00 90.69 107 THR A C 1
ATOM 803 O O . THR A 1 107 ? -7.752 -0.398 17.815 1.00 90.69 107 THR A O 1
ATOM 806 N N . ASP A 1 108 ? -7.009 1.116 16.328 1.00 87.31 108 ASP A N 1
ATOM 807 C CA . ASP A 1 108 ? -7.458 2.298 17.056 1.00 87.31 108 ASP A CA 1
ATOM 808 C C . ASP A 1 108 ? -8.976 2.256 17.304 1.00 87.31 108 ASP A C 1
ATOM 810 O O . ASP A 1 108 ? -9.448 2.272 18.445 1.00 87.31 108 ASP A O 1
ATOM 814 N N . GLN A 1 109 ? -9.753 2.037 16.242 1.00 88.88 109 GLN A N 1
ATOM 815 C CA . GLN A 1 109 ? -11.209 2.052 16.320 1.00 88.88 109 GLN A CA 1
ATOM 816 C C . GLN A 1 109 ? -11.791 0.908 17.170 1.00 88.88 109 GLN A C 1
ATOM 818 O O . GLN A 1 109 ? -12.839 1.091 17.797 1.00 88.88 109 GLN A O 1
ATOM 823 N N . LEU A 1 110 ? -11.153 -0.270 17.203 1.00 89.62 110 LEU A N 1
ATOM 824 C CA . LEU A 1 110 ? -11.635 -1.435 17.960 1.00 89.62 110 LEU A CA 1
ATOM 825 C C . LEU A 1 110 ? -11.106 -1.489 19.395 1.00 89.62 110 LEU A C 1
ATOM 827 O O . LEU A 1 110 ? -11.866 -1.838 20.311 1.00 89.62 110 LEU A O 1
ATOM 831 N N . LEU A 1 111 ? -9.826 -1.171 19.603 1.00 86.75 111 LEU A N 1
ATOM 832 C CA . LEU A 1 111 ? -9.157 -1.313 20.897 1.00 86.75 111 LEU A CA 1
ATOM 833 C C . LEU A 1 111 ? -9.108 -0.011 21.697 1.00 86.75 111 LEU A C 1
ATOM 835 O O . LEU A 1 111 ? -9.297 -0.063 22.912 1.00 86.75 111 LEU A O 1
ATOM 839 N N . MET A 1 112 ? -8.843 1.127 21.053 1.00 80.31 112 MET A N 1
ATOM 840 C CA . MET A 1 112 ? -8.554 2.387 21.747 1.00 80.31 112 MET A CA 1
ATOM 841 C C . MET A 1 112 ? -9.798 3.249 21.952 1.00 80.31 112 MET A C 1
ATOM 843 O O . MET A 1 112 ? -9.957 3.819 23.032 1.00 80.31 112 MET A O 1
ATOM 847 N N . GLU A 1 113 ? -10.716 3.282 20.983 1.00 80.69 113 GLU A N 1
ATOM 848 C CA . GLU A 1 113 ? -12.006 3.958 21.153 1.00 80.69 113 GLU A CA 1
ATOM 849 C C . GLU A 1 113 ? -12.735 3.354 22.362 1.00 80.69 113 GLU A C 1
ATOM 851 O O . GLU A 1 113 ? -12.818 2.136 22.455 1.00 80.69 113 GLU A O 1
ATOM 856 N N . LYS A 1 114 ? -13.264 4.136 23.310 1.00 77.69 114 LYS A N 1
ATOM 857 C CA . LYS A 1 114 ? -13.981 3.592 24.492 1.00 77.69 114 LYS A CA 1
ATOM 858 C C . LYS A 1 114 ? -15.463 3.950 24.559 1.00 77.69 114 LYS A C 1
ATOM 860 O O . LYS A 1 114 ? -16.210 3.218 25.196 1.00 77.69 114 LYS A O 1
ATOM 865 N N . GLU A 1 115 ? -15.895 4.987 23.850 1.00 75.50 115 GLU A N 1
ATOM 866 C CA . GLU A 1 115 ? -17.261 5.520 23.968 1.00 75.50 115 GLU A CA 1
ATOM 867 C C . GLU A 1 115 ? -18.313 4.766 23.147 1.00 75.50 115 GLU A C 1
ATOM 869 O O . GLU A 1 115 ? -19.489 4.766 23.492 1.00 75.50 115 GLU A O 1
ATOM 874 N N . LYS A 1 116 ? -17.914 4.111 22.054 1.00 78.12 116 LYS A N 1
ATOM 875 C CA . LYS A 1 116 ? -18.862 3.458 21.137 1.00 78.12 116 LYS A CA 1
ATOM 876 C C . LYS A 1 116 ? -19.138 2.010 21.529 1.00 78.12 116 LYS A C 1
ATOM 878 O O . LYS A 1 116 ? -18.249 1.345 22.054 1.00 78.12 116 LYS A O 1
ATOM 883 N N . ASP A 1 117 ? -20.310 1.489 21.184 1.00 85.75 117 ASP A N 1
ATOM 884 C CA . ASP A 1 117 ? -20.572 0.047 21.240 1.00 85.75 117 ASP A CA 1
ATOM 885 C C . ASP A 1 117 ? -19.694 -0.732 20.235 1.00 85.75 117 ASP A C 1
ATOM 887 O O . ASP A 1 117 ? -19.251 -0.181 19.221 1.00 85.75 117 ASP A O 1
ATOM 891 N N . LEU A 1 118 ? -19.430 -2.015 20.508 1.00 80.25 118 LEU A N 1
ATOM 892 C CA . LEU A 1 118 ? -18.622 -2.882 19.645 1.00 80.25 118 LEU A CA 1
ATOM 893 C C . LEU A 1 118 ? -19.192 -2.979 18.223 1.00 80.25 118 LEU A C 1
ATOM 895 O O . LEU A 1 118 ? -18.416 -2.915 17.266 1.00 80.25 118 LEU A O 1
ATOM 899 N N . GLY A 1 119 ? -20.519 -3.059 18.070 1.00 83.69 119 GLY A N 1
ATOM 900 C CA . GLY A 1 119 ? -21.158 -3.114 16.753 1.00 83.69 119 GLY A CA 1
ATOM 901 C C . GLY A 1 119 ? -20.922 -1.837 15.944 1.00 83.69 119 GLY A C 1
ATOM 902 O O . GLY A 1 119 ? -20.548 -1.888 14.769 1.00 83.69 119 GLY A O 1
ATOM 903 N N . THR A 1 120 ? -21.047 -0.677 16.596 1.00 86.06 120 THR A N 1
ATOM 904 C CA . THR A 1 120 ? -20.805 0.631 15.970 1.00 86.06 120 THR A CA 1
ATOM 905 C C . THR A 1 120 ? -19.342 0.795 15.560 1.00 86.06 120 THR A C 1
ATOM 907 O O . THR A 1 120 ? -19.069 1.259 14.457 1.00 86.06 120 THR A O 1
ATOM 910 N N . ARG A 1 121 ? -18.389 0.361 16.396 1.00 86.44 121 ARG A N 1
ATOM 911 C CA . ARG A 1 121 ? -16.950 0.423 16.072 1.00 86.44 121 ARG A CA 1
ATOM 912 C C . ARG A 1 121 ? -16.591 -0.422 14.861 1.00 86.44 121 ARG A C 1
ATOM 914 O O . ARG A 1 121 ? -15.865 0.055 13.996 1.00 86.44 121 ARG A O 1
ATOM 921 N N . HIS A 1 122 ? -17.106 -1.649 14.797 1.00 88.12 122 HIS A N 1
ATOM 922 C CA . HIS A 1 122 ? -16.883 -2.545 13.666 1.00 88.12 122 HIS A CA 1
ATOM 923 C C . HIS A 1 122 ? -17.380 -1.910 12.362 1.00 88.12 122 HIS A C 1
ATOM 925 O O . HIS A 1 122 ? -16.655 -1.859 11.368 1.00 88.12 122 HIS A O 1
ATOM 931 N N . ARG A 1 123 ? -18.594 -1.346 12.385 1.00 89.12 123 ARG A N 1
ATOM 932 C CA . ARG A 1 123 ? -19.158 -0.635 11.235 1.00 89.12 123 ARG A CA 1
ATOM 933 C C . ARG A 1 123 ? -18.316 0.579 10.838 1.00 89.12 123 ARG A C 1
ATOM 935 O O . ARG A 1 123 ? -17.983 0.706 9.667 1.00 89.12 123 ARG A O 1
ATOM 942 N N . THR A 1 124 ? -17.921 1.428 11.788 1.00 89.62 124 THR A N 1
ATOM 943 C CA . THR A 1 124 ? -17.082 2.603 11.498 1.00 89.62 124 THR A CA 1
ATOM 944 C C . THR A 1 124 ? -15.722 2.203 10.921 1.00 89.62 124 THR A C 1
ATOM 946 O O . THR A 1 124 ? -15.283 2.789 9.936 1.00 89.62 124 THR A O 1
ATOM 949 N N . ALA A 1 125 ? -15.066 1.179 11.476 1.00 89.69 125 ALA A N 1
ATOM 950 C CA . ALA A 1 125 ? -13.787 0.685 10.966 1.00 89.69 125 ALA A CA 1
ATOM 951 C C . ALA A 1 125 ? -13.916 0.175 9.521 1.00 89.69 125 ALA A C 1
ATOM 953 O O . ALA A 1 125 ? -13.108 0.537 8.662 1.00 89.69 125 ALA A O 1
ATOM 954 N N . LEU A 1 126 ? -14.964 -0.606 9.232 1.00 89.56 126 LEU A N 1
ATOM 955 C CA . LEU A 1 126 ? -15.267 -1.067 7.876 1.00 89.56 126 LEU A CA 1
ATOM 956 C C . LEU A 1 126 ? -15.574 0.081 6.921 1.00 89.56 126 LEU A C 1
ATOM 958 O O . LEU A 1 126 ? -15.096 0.060 5.789 1.00 89.56 126 LEU A O 1
ATOM 962 N N . GLU A 1 127 ? -16.339 1.081 7.349 1.00 91.62 127 GLU A N 1
ATOM 963 C CA . GLU A 1 127 ? -16.648 2.255 6.532 1.00 91.62 127 GLU A CA 1
ATOM 964 C C . GLU A 1 127 ? -15.369 3.021 6.174 1.00 91.62 127 GLU A C 1
ATOM 966 O O . GLU A 1 127 ? -15.164 3.346 5.006 1.00 91.62 127 GLU A O 1
ATOM 971 N N . ILE A 1 128 ? -14.451 3.229 7.126 1.00 89.69 128 ILE A N 1
ATOM 972 C CA . ILE A 1 128 ? -13.167 3.896 6.853 1.00 89.69 128 ILE A CA 1
ATOM 973 C C . ILE A 1 128 ? -12.328 3.088 5.849 1.00 89.69 128 ILE A C 1
ATOM 975 O O . ILE A 1 128 ? -11.818 3.644 4.872 1.00 89.69 128 ILE A O 1
ATOM 979 N N . VAL A 1 129 ? -12.214 1.773 6.055 1.00 91.12 129 VAL A N 1
ATOM 980 C CA . VAL A 1 129 ? -11.465 0.855 5.178 1.00 91.12 129 VAL A CA 1
ATOM 981 C C . VAL A 1 129 ? -12.045 0.824 3.763 1.00 91.12 129 VAL A C 1
ATOM 983 O O . VAL A 1 129 ? -11.300 0.920 2.783 1.00 91.12 129 VAL A O 1
ATOM 986 N N . THR A 1 130 ? -13.368 0.722 3.654 1.00 92.62 130 THR A N 1
ATOM 987 C CA . THR A 1 130 ? -14.089 0.631 2.379 1.00 92.62 130 THR A CA 1
ATOM 988 C C . THR A 1 130 ? -13.997 1.942 1.609 1.00 92.62 130 THR A C 1
ATOM 990 O O . THR A 1 130 ? -13.653 1.931 0.428 1.00 92.62 130 THR A O 1
ATOM 993 N N . ASN A 1 131 ? -14.211 3.076 2.282 1.00 93.62 131 ASN A N 1
ATOM 994 C CA . ASN A 1 131 ? -14.099 4.403 1.677 1.00 93.62 131 ASN A CA 1
ATOM 995 C C . ASN A 1 131 ? -12.671 4.688 1.201 1.00 93.62 131 ASN A C 1
ATOM 997 O O . ASN A 1 131 ? -12.468 5.255 0.131 1.00 93.62 131 ASN A O 1
ATOM 1001 N N . SER A 1 132 ? -11.663 4.268 1.967 1.00 91.19 132 SER A N 1
ATOM 1002 C CA . SER A 1 132 ? -10.269 4.422 1.555 1.00 91.19 132 SER A CA 1
ATOM 1003 C C . SER A 1 132 ? -9.933 3.550 0.339 1.00 91.19 132 SER A C 1
ATOM 1005 O O . SER A 1 132 ? -9.326 4.039 -0.614 1.00 91.19 132 SER A O 1
ATOM 1007 N N . ALA A 1 133 ? -10.342 2.277 0.334 1.00 92.31 133 ALA A N 1
ATOM 1008 C CA . ALA A 1 133 ? -10.087 1.367 -0.784 1.00 92.31 133 ALA A CA 1
ATOM 1009 C C . ALA A 1 133 ? -10.773 1.829 -2.078 1.00 92.31 133 ALA A C 1
ATOM 1011 O O . ALA A 1 133 ? -10.160 1.788 -3.148 1.00 92.31 133 ALA A O 1
ATOM 1012 N N . SER A 1 134 ? -12.018 2.304 -1.977 1.00 93.75 134 SER A N 1
ATOM 1013 C CA . SER A 1 134 ? -12.764 2.815 -3.124 1.00 93.75 134 SER A CA 1
ATOM 1014 C C . SER A 1 134 ? -12.091 4.054 -3.704 1.00 93.75 134 SER A C 1
ATOM 1016 O O . SER A 1 134 ? -11.809 4.065 -4.898 1.00 93.75 134 SER A O 1
ATOM 1018 N N . MET A 1 135 ? -11.731 5.045 -2.880 1.00 93.12 135 MET A N 1
ATOM 1019 C CA . MET A 1 135 ? -11.053 6.261 -3.346 1.00 93.12 135 MET A CA 1
ATOM 1020 C C . MET A 1 135 ? -9.774 5.957 -4.123 1.00 93.12 135 MET A C 1
ATOM 1022 O O . MET A 1 135 ? -9.585 6.498 -5.209 1.00 93.12 135 MET A O 1
ATOM 1026 N N . VAL A 1 136 ? -8.904 5.082 -3.605 1.00 92.31 136 VAL A N 1
ATOM 1027 C CA . VAL A 1 136 ? -7.648 4.767 -4.301 1.00 92.31 136 VAL A CA 1
ATOM 1028 C C . VAL A 1 136 ? -7.915 3.993 -5.591 1.00 92.31 136 VAL A C 1
ATOM 1030 O O . VAL A 1 136 ? -7.302 4.278 -6.616 1.00 92.31 136 VAL A O 1
ATOM 1033 N N . THR A 1 137 ? -8.876 3.068 -5.582 1.00 93.56 137 THR A N 1
ATOM 1034 C CA . THR A 1 137 ? -9.273 2.333 -6.792 1.00 93.56 137 THR A CA 1
ATOM 1035 C C . THR A 1 137 ? -9.817 3.283 -7.862 1.00 93.56 137 THR A C 1
ATOM 1037 O O . THR A 1 137 ? -9.402 3.212 -9.017 1.00 93.56 137 THR A O 1
ATOM 1040 N N . PHE A 1 138 ? -10.679 4.229 -7.480 1.00 94.25 138 PHE A N 1
ATOM 1041 C CA . PHE A 1 138 ? -11.201 5.265 -8.373 1.00 94.25 138 PHE A CA 1
ATOM 1042 C C . PHE A 1 138 ? -10.119 6.223 -8.871 1.00 94.25 138 PHE A C 1
ATOM 1044 O O . PHE A 1 138 ? -10.141 6.598 -10.040 1.00 94.25 138 PHE A O 1
ATOM 1051 N N . ALA A 1 139 ? -9.147 6.578 -8.031 1.00 92.38 139 ALA A N 1
ATOM 1052 C CA . ALA A 1 139 ? -8.029 7.425 -8.434 1.00 92.38 139 ALA A CA 1
ATOM 1053 C C . ALA A 1 139 ? -7.121 6.737 -9.468 1.00 92.38 139 ALA A C 1
ATOM 1055 O O . ALA A 1 139 ? -6.621 7.391 -10.380 1.00 92.38 139 ALA A O 1
ATOM 1056 N N . MET A 1 140 ? -6.927 5.421 -9.349 1.00 92.19 140 MET A N 1
ATOM 1057 C CA . MET A 1 140 ? -6.061 4.651 -10.250 1.00 92.19 140 MET A CA 1
ATOM 1058 C C . MET A 1 140 ? -6.776 4.169 -11.516 1.00 92.19 140 MET A C 1
ATOM 1060 O O . MET A 1 140 ? -6.117 3.891 -12.516 1.00 92.19 140 MET A O 1
ATOM 1064 N N . LEU A 1 141 ? -8.110 4.099 -11.511 1.00 91.69 141 LEU A N 1
ATOM 1065 C CA . LEU A 1 141 ? -8.929 3.613 -12.626 1.00 91.69 141 LEU A CA 1
ATOM 1066 C C . LEU A 1 141 ? -8.591 4.264 -13.985 1.00 91.69 141 LEU A C 1
ATOM 1068 O O . LEU A 1 141 ? -8.372 3.523 -14.947 1.00 91.69 141 LEU A O 1
ATOM 1072 N N . PRO A 1 142 ? -8.461 5.603 -14.099 1.00 92.00 142 PRO A N 1
ATOM 1073 C CA . PRO A 1 142 ? -8.060 6.234 -15.355 1.00 92.00 142 PRO A CA 1
ATOM 1074 C C . PRO A 1 142 ? -6.678 5.780 -15.832 1.00 92.00 142 PRO A C 1
ATOM 1076 O O . PRO A 1 142 ? -6.492 5.545 -17.022 1.00 92.00 142 PRO A O 1
ATOM 1079 N N . LEU A 1 143 ? -5.717 5.588 -14.921 1.00 90.00 143 LEU A N 1
ATOM 1080 C CA . LEU A 1 143 ? -4.374 5.113 -15.268 1.00 90.00 143 LEU A CA 1
ATOM 1081 C C . LEU A 1 143 ? -4.364 3.643 -15.710 1.00 90.00 143 LEU A C 1
ATOM 1083 O O . LEU A 1 143 ? -3.503 3.252 -16.493 1.00 90.00 143 LEU A O 1
ATOM 1087 N N . VAL A 1 144 ? -5.319 2.825 -15.261 1.00 87.75 144 VAL A N 1
ATOM 1088 C CA . VAL A 1 144 ? -5.445 1.431 -15.718 1.00 87.75 144 VAL A CA 1
ATOM 1089 C C . VAL A 1 144 ? -5.898 1.355 -17.183 1.00 87.75 144 VAL A C 1
ATOM 1091 O O . VAL A 1 144 ? -5.389 0.515 -17.933 1.00 87.75 144 VAL A O 1
ATOM 1094 N N . PHE A 1 145 ? -6.834 2.220 -17.592 1.00 85.69 145 PHE A N 1
ATOM 1095 C CA . PHE A 1 145 ? -7.446 2.196 -18.929 1.00 85.69 145 PHE A CA 1
ATOM 1096 C C . PHE A 1 145 ? -6.767 3.112 -19.951 1.00 85.69 145 PHE A C 1
ATOM 1098 O O . PHE A 1 145 ? -6.629 2.735 -21.110 1.00 85.69 145 PHE A O 1
ATOM 1105 N N . ILE A 1 146 ? -6.355 4.306 -19.525 1.00 85.38 146 ILE A N 1
ATOM 1106 C CA . ILE A 1 146 ? -5.817 5.377 -20.380 1.00 85.38 146 ILE A CA 1
ATOM 1107 C C . ILE A 1 146 ? -4.295 5.511 -20.198 1.00 85.38 146 ILE A C 1
ATOM 1109 O O . ILE A 1 146 ? -3.631 6.185 -20.982 1.00 85.38 146 ILE A O 1
ATOM 1113 N N . GLY A 1 147 ? -3.718 4.883 -19.167 1.00 72.25 147 GLY A N 1
ATOM 1114 C CA . GLY A 1 147 ? -2.316 5.066 -18.795 1.00 72.25 147 GLY A CA 1
ATOM 1115 C C . GLY A 1 147 ? -1.341 4.798 -19.940 1.00 72.25 147 GLY A C 1
ATOM 1116 O O . GLY A 1 147 ? -1.315 3.709 -20.514 1.00 72.25 147 GLY A O 1
ATOM 1117 N N . ILE A 1 148 ? -0.509 5.798 -20.234 1.00 71.50 148 ILE A N 1
ATOM 1118 C CA . ILE A 1 148 ? 0.548 5.726 -21.244 1.00 71.50 148 ILE A CA 1
ATOM 1119 C C . ILE A 1 148 ? 1.799 5.103 -20.607 1.00 71.50 148 ILE A C 1
ATOM 1121 O O . ILE A 1 148 ? 2.292 5.581 -19.583 1.00 71.50 148 ILE A O 1
ATOM 1125 N N . GLY A 1 149 ? 2.331 4.050 -21.231 1.00 74.44 149 GLY A N 1
ATOM 1126 C CA . GLY A 1 149 ? 3.622 3.455 -20.876 1.00 74.44 149 GLY A CA 1
ATOM 1127 C C . GLY A 1 149 ? 3.657 2.787 -19.495 1.00 74.44 149 GLY A C 1
ATOM 1128 O O . GLY A 1 149 ? 2.784 1.993 -19.145 1.00 74.44 149 GLY A O 1
ATOM 1129 N N . THR A 1 150 ? 4.688 3.106 -18.712 1.00 73.88 150 THR A N 1
ATOM 1130 C CA . THR A 1 150 ? 5.066 2.413 -17.465 1.00 73.88 150 THR A CA 1
ATOM 1131 C C . THR A 1 150 ? 4.137 2.710 -16.274 1.00 73.88 150 THR A C 1
ATOM 1133 O O . THR A 1 150 ? 4.090 1.948 -15.308 1.00 73.88 150 THR A O 1
ATOM 1136 N N . LEU A 1 151 ? 3.315 3.768 -16.342 1.00 82.75 151 LEU A N 1
ATOM 1137 C CA . LEU A 1 151 ? 2.350 4.130 -15.286 1.00 82.75 151 LEU A CA 1
ATOM 1138 C C . LEU A 1 151 ? 1.198 3.125 -15.144 1.00 82.75 151 LEU A C 1
ATOM 1140 O O . LEU A 1 151 ? 0.599 3.009 -14.073 1.00 82.75 151 LEU A O 1
AT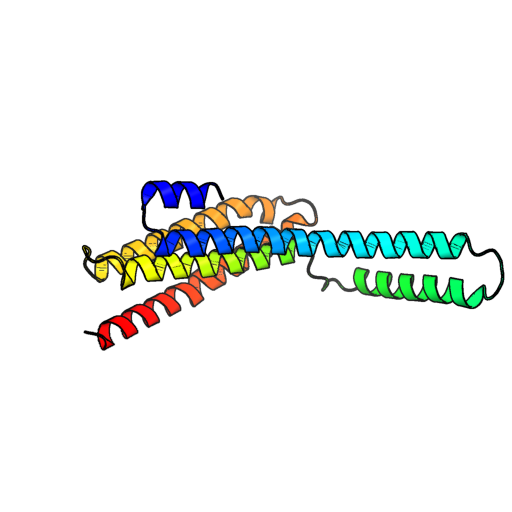OM 1144 N N . ARG A 1 152 ? 0.902 2.367 -16.205 1.00 86.44 152 ARG A N 1
ATOM 1145 C CA . ARG A 1 152 ? -0.135 1.332 -16.177 1.00 86.44 152 ARG A CA 1
ATOM 1146 C C . ARG A 1 152 ? 0.226 0.202 -15.208 1.00 86.44 152 ARG A C 1
ATOM 1148 O O . ARG A 1 152 ? -0.648 -0.289 -14.497 1.00 86.44 152 ARG A O 1
ATOM 1155 N N . GLY A 1 153 ? 1.511 -0.156 -15.125 1.00 85.44 153 GLY A N 1
ATOM 1156 C CA . GLY A 1 153 ? 2.019 -1.156 -14.182 1.00 85.44 153 GLY A CA 1
ATOM 1157 C C . GLY A 1 153 ? 1.790 -0.749 -12.725 1.00 85.44 153 GLY A C 1
ATOM 1158 O O . GLY A 1 153 ? 1.268 -1.545 -11.950 1.00 85.44 153 GLY A O 1
ATOM 1159 N N . PHE A 1 154 ? 2.079 0.511 -12.379 1.00 90.12 154 PHE A N 1
ATOM 1160 C CA . PHE A 1 154 ? 1.801 1.075 -11.049 1.00 90.12 154 PHE A CA 1
ATOM 1161 C C . PHE A 1 154 ? 0.314 1.011 -10.690 1.00 90.12 154 PHE A C 1
ATOM 1163 O O . PHE A 1 154 ? -0.052 0.586 -9.594 1.00 90.12 154 PHE A O 1
ATOM 1170 N N . ALA A 1 155 ? -0.556 1.414 -11.618 1.00 92.19 155 ALA A N 1
ATOM 1171 C CA . ALA A 1 155 ? -1.992 1.440 -11.376 1.00 92.19 155 ALA A CA 1
ATOM 1172 C C . ALA A 1 155 ? -2.558 0.027 -11.165 1.00 92.19 155 ALA A C 1
ATOM 1174 O O . ALA A 1 155 ? -3.305 -0.200 -10.214 1.00 92.19 155 ALA A O 1
ATOM 1175 N N . ILE A 1 156 ? -2.158 -0.938 -12.001 1.00 90.56 156 ILE A N 1
ATOM 1176 C CA . ILE A 1 156 ? -2.619 -2.329 -11.896 1.00 90.56 156 ILE A CA 1
ATOM 1177 C C . ILE A 1 156 ? -2.156 -2.961 -10.581 1.00 90.56 156 ILE A C 1
ATOM 1179 O O . ILE A 1 156 ? -2.988 -3.522 -9.865 1.00 90.56 156 ILE A O 1
ATOM 1183 N N . THR A 1 157 ? -0.868 -2.859 -10.228 1.00 91.31 157 THR A N 1
ATOM 1184 C CA . THR A 1 157 ? -0.372 -3.465 -8.980 1.00 91.31 157 THR A CA 1
ATOM 1185 C C . THR A 1 157 ? -1.016 -2.835 -7.753 1.00 91.31 157 THR A C 1
ATOM 1187 O O . THR A 1 157 ? -1.368 -3.553 -6.817 1.00 91.31 157 THR A O 1
ATOM 1190 N N . THR A 1 158 ? -1.258 -1.522 -7.786 1.00 93.06 158 THR A N 1
ATOM 1191 C CA . THR A 1 158 ? -1.934 -0.812 -6.697 1.00 93.06 158 THR A CA 1
ATOM 1192 C C . THR A 1 158 ? -3.384 -1.263 -6.539 1.00 93.06 158 THR A C 1
ATOM 1194 O O . THR A 1 158 ? -3.809 -1.593 -5.433 1.00 93.06 158 THR A O 1
ATOM 1197 N N . VAL A 1 159 ? -4.148 -1.334 -7.633 1.00 94.38 159 VAL A N 1
ATOM 1198 C CA . VAL A 1 159 ? -5.556 -1.760 -7.592 1.00 94.38 159 VAL A CA 1
ATOM 1199 C C . VAL A 1 159 ? -5.673 -3.208 -7.121 1.00 94.38 159 VAL A C 1
ATOM 1201 O O . VAL A 1 159 ? -6.425 -3.486 -6.189 1.00 94.38 159 VAL A O 1
ATOM 1204 N N . VAL A 1 160 ? -4.899 -4.126 -7.707 1.00 93.62 160 VAL A N 1
ATOM 1205 C CA . VAL A 1 160 ? -4.924 -5.546 -7.322 1.00 93.62 160 VAL A CA 1
ATOM 1206 C C . VAL A 1 160 ? -4.532 -5.711 -5.857 1.00 93.62 160 VAL A C 1
ATOM 1208 O O . VAL A 1 160 ? -5.234 -6.381 -5.101 1.00 93.62 160 VAL A O 1
ATOM 1211 N N . GLY A 1 161 ? -3.451 -5.062 -5.431 1.00 93.00 161 GLY A N 1
ATOM 1212 C CA . GLY A 1 161 ? -2.981 -5.147 -4.057 1.00 93.00 161 GLY A CA 1
ATOM 1213 C C . GLY A 1 161 ? -3.989 -4.599 -3.043 1.00 93.00 161 GLY A C 1
ATOM 1214 O O . GLY A 1 161 ? -4.218 -5.215 -2.000 1.00 93.00 161 GLY A O 1
ATOM 1215 N N . ILE A 1 162 ? -4.657 -3.487 -3.362 1.00 95.19 162 ILE A N 1
ATOM 1216 C CA . ILE A 1 162 ? -5.707 -2.925 -2.507 1.00 95.19 162 ILE A CA 1
ATOM 1217 C C . ILE A 1 162 ? -6.922 -3.838 -2.446 1.00 95.19 162 ILE A C 1
ATOM 1219 O O . ILE A 1 162 ? -7.454 -4.012 -1.354 1.00 95.19 162 ILE A O 1
ATOM 1223 N N . LEU A 1 163 ? -7.348 -4.438 -3.560 1.00 94.12 163 LEU A N 1
ATOM 1224 C CA . LEU A 1 163 ? -8.474 -5.376 -3.574 1.00 94.12 163 LEU A CA 1
ATOM 1225 C C . LEU A 1 163 ? -8.184 -6.613 -2.720 1.00 94.12 163 LEU A C 1
ATOM 1227 O O . LEU A 1 163 ? -9.026 -7.006 -1.916 1.00 94.12 163 LEU A O 1
ATOM 1231 N N . VAL A 1 164 ? -6.981 -7.180 -2.829 1.00 93.94 164 VAL A N 1
ATOM 1232 C CA . VAL A 1 164 ? -6.550 -8.312 -1.994 1.00 93.94 164 VAL A CA 1
ATOM 1233 C C . VAL A 1 164 ? -6.545 -7.922 -0.514 1.00 93.94 164 VAL A C 1
ATOM 1235 O O . VAL A 1 164 ? -7.134 -8.620 0.313 1.00 93.94 164 VAL A O 1
ATOM 1238 N N . GLY A 1 165 ? -5.942 -6.780 -0.172 1.00 88.69 165 GLY A N 1
ATOM 1239 C CA . GLY A 1 165 ? -5.918 -6.285 1.205 1.00 88.69 165 GLY A CA 1
ATOM 1240 C C . GLY A 1 165 ? -7.318 -5.995 1.753 1.00 88.69 165 GLY A C 1
ATOM 1241 O O . GLY A 1 165 ? -7.622 -6.339 2.894 1.00 88.69 165 GLY A O 1
ATOM 1242 N N . PHE A 1 166 ? -8.179 -5.393 0.934 1.00 92.81 166 PHE A N 1
ATOM 1243 C CA . PHE A 1 166 ? -9.559 -5.052 1.263 1.00 92.81 166 PHE A CA 1
ATOM 1244 C C . PHE A 1 166 ? -10.437 -6.282 1.502 1.00 92.81 166 PHE A C 1
ATOM 1246 O O . PHE A 1 166 ? -11.170 -6.304 2.485 1.00 92.81 166 PHE A O 1
ATOM 1253 N N . LEU A 1 167 ? -10.357 -7.295 0.637 1.00 89.88 167 LEU A N 1
ATOM 1254 C CA . LEU A 1 167 ? -11.232 -8.466 0.704 1.00 89.88 167 LEU A CA 1
ATOM 1255 C C . LEU A 1 167 ? -10.765 -9.505 1.722 1.00 89.88 167 LEU A C 1
ATOM 1257 O O . LEU A 1 167 ? -11.596 -10.145 2.360 1.00 89.88 167 LEU A O 1
ATOM 1261 N N . LEU A 1 168 ? -9.452 -9.690 1.868 1.00 91.88 168 LEU A N 1
ATOM 1262 C CA . LEU A 1 168 ? -8.901 -10.777 2.677 1.00 91.88 168 LEU A CA 1
ATOM 1263 C C . LEU A 1 168 ? -8.300 -10.252 3.974 1.00 91.88 168 LEU A C 1
ATOM 1265 O O . LEU A 1 168 ? -8.762 -10.576 5.067 1.00 91.88 168 LEU A O 1
ATOM 1269 N N . THR A 1 169 ? -7.266 -9.424 3.861 1.00 90.19 169 THR A N 1
ATOM 1270 C CA . THR A 1 169 ? -6.389 -9.129 4.995 1.00 90.19 169 THR A CA 1
ATOM 1271 C C . THR A 1 169 ? -7.076 -8.273 6.059 1.00 90.19 169 THR A C 1
ATOM 1273 O O . THR A 1 169 ? -6.923 -8.530 7.251 1.00 90.19 169 THR A O 1
ATOM 1276 N N . ARG A 1 170 ? -7.851 -7.260 5.657 1.00 90.88 170 ARG A N 1
ATOM 1277 C CA . ARG A 1 170 ? -8.465 -6.301 6.592 1.00 90.88 170 ARG A CA 1
ATOM 1278 C C . ARG A 1 170 ? -9.658 -6.888 7.361 1.00 90.88 170 ARG A C 1
ATOM 1280 O O . ARG A 1 170 ? -9.665 -6.738 8.584 1.00 90.88 170 ARG A O 1
ATOM 1287 N N . PRO A 1 171 ? -10.610 -7.608 6.732 1.00 89.50 171 PRO A N 1
ATOM 1288 C CA . PRO A 1 171 ? -11.662 -8.305 7.468 1.00 89.50 171 PRO A CA 1
ATOM 1289 C C . PRO A 1 171 ? -11.090 -9.379 8.397 1.00 89.50 171 PRO A C 1
ATOM 1291 O O . PRO A 1 171 ? -11.500 -9.467 9.552 1.00 89.50 171 PRO A O 1
ATOM 1294 N N . ALA A 1 172 ? -10.085 -10.138 7.941 1.00 91.81 172 ALA A N 1
ATOM 1295 C CA . ALA A 1 172 ? -9.422 -11.139 8.776 1.00 91.81 172 ALA A CA 1
ATOM 1296 C C . ALA A 1 172 ? -8.764 -10.510 10.016 1.00 91.81 172 ALA A C 1
ATOM 1298 O O . ALA A 1 172 ? -8.944 -11.003 11.129 1.00 91.81 172 ALA A O 1
ATOM 1299 N N . TYR A 1 173 ? -8.052 -9.393 9.848 1.00 92.25 173 TYR A N 1
ATOM 1300 C CA . TYR A 1 173 ? -7.410 -8.685 10.956 1.00 92.25 173 TYR A CA 1
ATOM 1301 C C . TYR A 1 173 ? -8.421 -8.157 11.985 1.00 92.25 173 TYR A C 1
ATOM 1303 O O . TYR A 1 173 ? -8.217 -8.286 13.191 1.00 92.25 173 TYR A O 1
ATOM 1311 N N . MET A 1 174 ? -9.550 -7.625 11.518 1.00 90.00 174 MET A N 1
ATOM 1312 C CA . MET A 1 174 ? -10.630 -7.144 12.379 1.00 90.00 174 MET A CA 1
ATOM 1313 C C . MET A 1 174 ? -11.237 -8.258 13.246 1.00 90.00 174 MET A C 1
ATOM 1315 O O . MET A 1 174 ? -11.424 -8.059 14.447 1.00 90.00 174 MET A O 1
ATOM 1319 N N . LEU A 1 175 ? -11.468 -9.445 12.673 1.00 90.12 175 LEU A N 1
ATOM 1320 C CA . LEU A 1 175 ? -11.961 -10.616 13.413 1.00 90.12 175 LEU A CA 1
ATOM 1321 C C . LEU A 1 175 ? -10.974 -11.074 14.495 1.00 90.12 175 LEU A C 1
ATOM 1323 O O . LEU A 1 175 ? -11.377 -1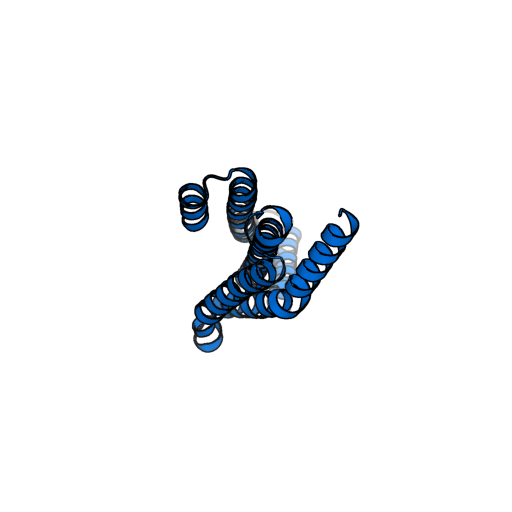1.432 15.604 1.00 90.12 175 LEU A O 1
ATOM 1327 N N . VAL A 1 176 ? -9.673 -11.047 14.187 1.00 91.31 176 VAL A N 1
ATOM 1328 C CA . VAL A 1 176 ? -8.617 -11.380 15.153 1.00 91.31 176 VAL A CA 1
ATOM 1329 C C . VAL A 1 176 ? -8.654 -10.416 16.338 1.00 91.31 176 VAL A C 1
ATOM 1331 O O . VAL A 1 176 ? -8.651 -10.860 17.487 1.00 91.31 176 VAL A O 1
ATOM 1334 N N . LEU A 1 177 ? -8.752 -9.110 16.080 1.00 90.56 177 LEU A N 1
ATOM 1335 C CA . LEU A 1 177 ? -8.819 -8.096 17.133 1.00 90.56 177 LEU A CA 1
ATOM 1336 C C . LEU A 1 177 ? -10.077 -8.215 17.999 1.00 90.56 177 LEU A C 1
ATOM 1338 O O . LEU A 1 177 ? -9.994 -8.081 19.221 1.00 90.56 177 LEU A O 1
ATOM 1342 N N . GLU A 1 178 ? -11.231 -8.504 17.396 1.00 87.75 178 GLU A N 1
ATOM 1343 C CA . GLU A 1 178 ? -12.475 -8.716 18.138 1.00 87.75 178 GLU A CA 1
ATOM 1344 C C . GLU A 1 178 ? -12.359 -9.915 19.090 1.00 87.75 178 GLU A C 1
ATOM 1346 O O . GLU A 1 178 ? -12.763 -9.835 20.254 1.00 87.75 178 GLU A O 1
ATOM 1351 N N . LYS A 1 179 ? -11.748 -11.011 18.624 1.00 88.00 179 LYS A N 1
ATOM 1352 C CA . LYS A 1 179 ? -11.525 -12.206 19.441 1.00 88.00 179 LYS A CA 1
ATOM 1353 C C . LYS A 1 179 ? -10.559 -11.943 20.594 1.00 88.00 179 LYS A C 1
ATOM 1355 O O . LYS A 1 179 ? -10.854 -12.337 21.718 1.00 88.00 179 LYS A O 1
ATOM 1360 N N . ILE A 1 180 ? -9.444 -11.255 20.339 1.00 87.44 180 ILE A N 1
ATOM 1361 C CA . ILE A 1 180 ? -8.473 -10.882 21.382 1.00 87.44 180 ILE A CA 1
ATOM 1362 C C . ILE A 1 180 ? -9.153 -10.047 22.467 1.00 87.44 180 ILE A C 1
ATOM 1364 O O . ILE A 1 180 ? -8.958 -10.295 23.653 1.00 87.44 180 ILE A O 1
ATOM 1368 N N . LYS A 1 181 ? -9.991 -9.085 22.077 1.00 81.19 181 LYS A N 1
ATOM 1369 C CA . LYS A 1 181 ? -10.681 -8.229 23.038 1.00 81.19 181 LYS A CA 1
ATOM 1370 C C . LYS A 1 181 ? -11.687 -8.998 23.893 1.00 81.19 181 LYS A C 1
ATOM 1372 O O . LYS A 1 181 ? -11.732 -8.766 25.092 1.00 81.19 181 LYS A O 1
ATOM 1377 N N . LYS A 1 182 ? -12.448 -9.925 23.302 1.00 79.94 182 LYS A N 1
ATOM 1378 C CA . LYS A 1 182 ? -13.388 -10.788 24.042 1.00 79.94 182 LYS A CA 1
ATOM 1379 C C . LYS A 1 182 ? -12.699 -11.734 25.032 1.00 79.94 182 LYS A C 1
ATOM 1381 O O . LYS A 1 182 ? -13.349 -12.160 25.970 1.00 79.94 182 LYS A O 1
ATOM 1386 N N . LEU A 1 183 ? -11.426 -12.075 24.816 1.00 78.50 183 LEU A N 1
ATOM 1387 C CA . LEU A 1 183 ? -10.635 -12.921 25.723 1.00 78.50 183 LEU A CA 1
ATOM 1388 C C . LEU A 1 183 ? -10.010 -12.145 26.894 1.00 78.50 183 LEU A C 1
ATOM 1390 O O . LEU A 1 183 ? -9.568 -12.762 27.856 1.00 78.50 183 LEU A O 1
ATOM 1394 N N . ASN A 1 184 ? -9.927 -10.817 26.784 1.00 69.44 184 ASN A N 1
ATOM 1395 C CA . ASN A 1 184 ? -9.325 -9.926 27.782 1.00 69.44 184 ASN A CA 1
ATOM 1396 C C . ASN A 1 184 ? -10.377 -9.193 28.644 1.00 69.44 184 ASN A C 1
ATOM 1398 O O . ASN A 1 184 ? -10.017 -8.294 29.406 1.00 69.44 184 ASN A O 1
ATOM 1402 N N . VAL A 1 185 ? -11.658 -9.538 28.472 1.00 55.59 185 VAL A N 1
ATOM 1403 C CA . VAL A 1 185 ? -12.814 -9.125 29.288 1.00 55.59 185 VAL A CA 1
ATOM 1404 C C . VAL A 1 185 ? -13.277 -10.342 30.072 1.00 55.59 185 VAL A C 1
ATOM 1406 O O . VAL A 1 185 ? -13.572 -10.171 31.272 1.00 55.59 185 VAL A O 1
#

Sequence (185 aa):
IVVSVVIFIRYRDFRITVPMLLLSFSEILLILGFAASQMLAGLIIVGAVFVGVYSKNIHGIVGWVSVVLMALIAGFVVANPWTLDIPAIAGLIAVLGTSVNQMIIITDQLLMEKEKDLGTRHRTALEIVTNSASMVTFAMLPLVFIGIGTLRGFAITTVVGILVGFLLTRPAYMLVLEKIKKLNV